Protein AF-A0A6A7BIG3-F1 (afdb_monomer_lite)

Radius of gyration: 26.12 Å; chains: 1; bounding box: 56×79×68 Å

Foldseek 3Di:
DVVLLVVLLVVLVVVVVVCVVVVDDDDDDWDWAWDDADDPDPDDPDPDPPDDDDDDDDDDDDDDDDDDDDDDDDDDDDDDDPDDDDPAGPPPPPCPDPSNVVQLLQLQNPAPPDGNRSGIGTPSPDSNSVSDQWDKDKDKDFDFDPDDQADQDPNDGDGPPPDRHRPDMKMAIWTSDHPVDDTAPD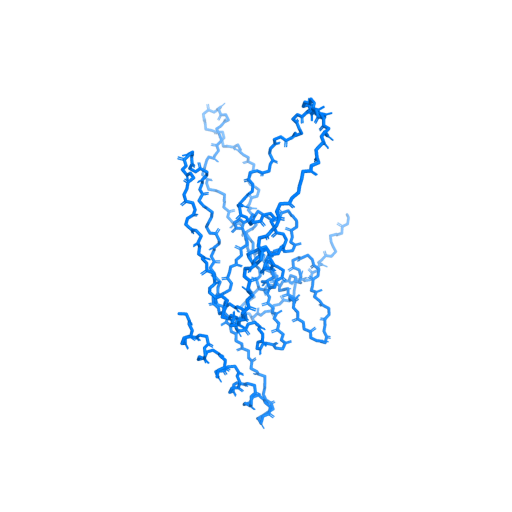RHFTWDQDPVGIDGDDPDPPDD

InterPro domains:
  IPR020588 DNA recombination and repair protein RecA-like, ATP-binding domain [PS50162] (1-32)
  IPR027417 P-loop containing nucleoside triphosphate hydrolase [G3DSA:3.40.50.300] (1-202)

Secondary structure (DSSP, 8-state):
-HHHHHHHHHHHHHHHHHHHHHT--------EEE-PPPP--SS-------------------------------------------------S-TTSHHHHHHHHHSSS--TTS-GGG-EEETTHHHHHTT-S-EEEEEEEEEE----SEEEETTEEEE--S---EEEEEEEEEEEEBTTBPPPSTT-EEEEEETTEEEE--------

Sequence (208 aa):
MAKRGTQLVQLGALLRELARTEGIAVVVANQVADRFSKPPSALSSNAASRTTSTNSQGNVRTHSSNSQGTAHEHTPQPSNPASQFDEGIILSPDPLALDHQQRWFTGWGDLQHEPANAQKTPSLGLVWTNQLACRIALLKLPVFANRPLIHNVNGEDQWNEEETHISRWRRWFKVVFAPWAPPSEGRGTEFEIKKSGLSHVSKEQTKP

Organism: NCBI:txid1408161

pLDDT: mean 70.95, std 23.05, range [31.92, 98.5]

Structure (mmCIF, N/CA/C/O backbone):
data_AF-A0A6A7BIG3-F1
#
_entry.id   AF-A0A6A7BIG3-F1
#
loop_
_atom_site.group_PDB
_atom_site.id
_atom_site.type_symbol
_atom_site.label_atom_id
_atom_site.label_alt_id
_atom_site.label_comp_id
_atom_site.label_asym_id
_atom_site.label_entity_id
_atom_site.label_seq_id
_atom_site.pdbx_PDB_ins_code
_atom_site.Cartn_x
_atom_site.Cartn_y
_atom_site.Cartn_z
_atom_site.occupancy
_atom_site.B_iso_or_equiv
_atom_site.auth_seq_id
_atom_site.auth_comp_id
_atom_site.auth_asym_id
_atom_site.auth_atom_id
_atom_site.pdbx_PDB_model_num
ATOM 1 N N . MET A 1 1 ? -20.799 9.760 -3.035 1.00 59.28 1 MET A N 1
ATOM 2 C CA . MET A 1 1 ? -19.477 9.721 -2.363 1.00 59.28 1 MET A CA 1
ATOM 3 C C . MET A 1 1 ? -19.599 9.822 -0.838 1.00 59.28 1 MET A C 1
ATOM 5 O O . MET A 1 1 ? -19.091 8.931 -0.170 1.00 59.28 1 MET A O 1
ATOM 9 N N . ALA A 1 2 ? -20.317 10.814 -0.283 1.00 71.38 2 ALA A N 1
ATOM 10 C CA . ALA A 1 2 ? -20.411 11.048 1.170 1.00 71.38 2 ALA A CA 1
ATOM 11 C C . ALA A 1 2 ? -20.845 9.822 2.008 1.00 71.38 2 ALA A C 1
ATOM 13 O O . ALA A 1 2 ? -20.138 9.457 2.938 1.00 71.38 2 ALA A O 1
ATOM 14 N N . LYS A 1 3 ? -21.922 9.113 1.624 1.00 87.25 3 LYS A N 1
ATOM 15 C CA . LYS A 1 3 ? -22.419 7.926 2.359 1.00 87.25 3 LYS A CA 1
ATOM 16 C C . LYS A 1 3 ? -21.366 6.818 2.515 1.00 87.25 3 LYS A C 1
ATOM 18 O O . LYS A 1 3 ? -21.174 6.304 3.611 1.00 87.25 3 LYS A O 1
ATOM 23 N N . ARG A 1 4 ? -20.649 6.490 1.432 1.00 88.75 4 ARG A N 1
ATOM 24 C CA . ARG A 1 4 ? -19.562 5.495 1.454 1.00 88.75 4 ARG A CA 1
ATOM 25 C C . ARG A 1 4 ? -18.400 5.959 2.333 1.00 88.75 4 ARG A C 1
ATOM 27 O O . ARG A 1 4 ? -17.831 5.150 3.052 1.00 88.75 4 ARG A O 1
ATOM 34 N N . GLY A 1 5 ? -18.070 7.251 2.292 1.00 90.56 5 GLY A N 1
ATOM 35 C CA . GLY A 1 5 ? -17.064 7.843 3.174 1.00 90.56 5 GLY A CA 1
ATOM 36 C C . GLY A 1 5 ? -17.425 7.662 4.648 1.00 90.56 5 GLY A C 1
ATOM 37 O O . GLY A 1 5 ? -16.628 7.119 5.402 1.00 90.56 5 GLY A O 1
ATOM 38 N N . THR A 1 6 ? -18.651 8.014 5.040 1.00 93.50 6 THR A N 1
ATOM 39 C CA . THR A 1 6 ? -19.136 7.838 6.419 1.00 93.50 6 THR A CA 1
ATOM 40 C C . THR A 1 6 ? -19.088 6.377 6.867 1.00 93.50 6 THR A C 1
ATOM 42 O O . THR A 1 6 ? -18.620 6.094 7.965 1.00 93.50 6 THR A O 1
ATOM 45 N N . GLN A 1 7 ? -19.498 5.440 6.008 1.00 95.50 7 GLN A N 1
ATOM 46 C CA . GLN A 1 7 ? -19.421 4.007 6.312 1.00 95.50 7 GLN A CA 1
ATOM 47 C C . GLN A 1 7 ? -17.977 3.530 6.508 1.00 95.50 7 GLN A C 1
ATOM 49 O O . GLN A 1 7 ? -17.713 2.750 7.416 1.00 95.50 7 GLN A O 1
ATOM 54 N N . LEU A 1 8 ? -17.028 4.018 5.700 1.00 95.38 8 LEU A N 1
ATOM 55 C CA . LEU A 1 8 ? -15.610 3.699 5.880 1.00 95.38 8 LEU A CA 1
ATOM 56 C C . LEU A 1 8 ? -15.046 4.274 7.180 1.00 95.38 8 LEU A C 1
ATOM 58 O O . LEU A 1 8 ? -14.189 3.633 7.778 1.00 95.38 8 LEU A O 1
ATOM 62 N N . VAL A 1 9 ? -15.506 5.452 7.616 1.00 95.94 9 VAL A N 1
ATOM 63 C CA . VAL A 1 9 ? -15.137 6.033 8.921 1.00 95.94 9 VAL A CA 1
ATOM 64 C C . VAL A 1 9 ? -15.656 5.174 10.070 1.00 95.94 9 VAL A C 1
ATOM 66 O O . VAL A 1 9 ? -14.911 4.846 10.989 1.00 95.94 9 VAL A O 1
ATOM 69 N N . GLN A 1 10 ? -16.922 4.766 10.006 1.00 97.06 10 GLN A N 1
ATOM 70 C CA . GLN A 1 10 ? -17.517 3.895 11.020 1.00 97.06 10 GLN A CA 1
ATOM 71 C C . GLN A 1 10 ? -16.813 2.535 11.074 1.00 97.06 10 GLN A C 1
ATOM 73 O O . GLN A 1 10 ? -16.494 2.051 12.157 1.00 97.06 10 GLN A O 1
ATOM 78 N N . LEU A 1 11 ? -16.516 1.946 9.912 1.00 97.19 11 LEU A N 1
ATOM 79 C CA . LEU A 1 11 ? -15.820 0.667 9.824 1.00 97.19 11 LEU A CA 1
ATOM 80 C C . LEU A 1 11 ? -14.406 0.737 10.410 1.00 97.19 11 LEU A C 1
ATOM 82 O O . LEU A 1 11 ? -14.028 -0.143 11.176 1.00 97.19 11 LEU A O 1
ATOM 86 N N . GLY A 1 12 ? -13.613 1.759 10.077 1.00 96.69 12 GLY A N 1
ATOM 87 C CA . GLY A 1 12 ? -12.260 1.859 10.627 1.00 96.69 12 GLY A CA 1
ATOM 88 C C . GLY A 1 12 ? -12.258 2.175 12.124 1.00 96.69 12 GLY A C 1
ATOM 89 O O . GLY A 1 12 ? -11.421 1.631 12.841 1.00 96.69 12 GLY A O 1
ATOM 90 N N . ALA A 1 13 ? -13.221 2.958 12.626 1.00 97.25 13 ALA A N 1
ATOM 91 C CA . ALA A 1 13 ? -13.409 3.154 14.065 1.00 97.25 13 ALA A CA 1
ATOM 92 C C . ALA A 1 13 ? -13.727 1.832 14.786 1.00 97.25 13 ALA A C 1
ATOM 94 O O . ALA A 1 13 ? -13.072 1.504 15.772 1.00 97.25 13 ALA A O 1
ATOM 95 N N . LEU A 1 14 ? -14.664 1.043 14.248 1.00 98.19 14 LEU A N 1
ATOM 96 C CA . LEU A 1 14 ? -15.026 -0.270 14.786 1.00 98.19 14 LEU A CA 1
ATOM 97 C C . LEU A 1 14 ? -13.829 -1.230 14.813 1.00 98.19 14 LEU A C 1
ATOM 99 O O . LEU A 1 14 ? -13.571 -1.864 15.830 1.00 98.19 14 LEU A O 1
ATOM 103 N N . LEU A 1 15 ? -13.083 -1.332 13.710 1.00 97.94 15 LEU A N 1
ATOM 104 C CA . LEU A 1 15 ? -11.941 -2.246 13.610 1.00 97.94 15 LEU A CA 1
ATOM 105 C C . LEU A 1 15 ? -10.798 -1.865 14.557 1.00 97.94 15 LEU A C 1
ATOM 107 O O . LEU A 1 15 ? -10.139 -2.747 15.102 1.00 97.94 15 LEU A O 1
ATOM 111 N N . ARG A 1 16 ? -10.562 -0.566 14.768 1.00 97.00 16 ARG A N 1
ATOM 112 C CA . ARG A 1 16 ? -9.586 -0.084 15.757 1.00 97.00 16 ARG A CA 1
ATOM 113 C C . ARG A 1 16 ? -10.012 -0.417 17.177 1.00 97.00 16 ARG A C 1
ATOM 115 O O . ARG A 1 16 ? -9.170 -0.822 17.970 1.00 97.00 16 ARG A O 1
ATOM 122 N N . GLU A 1 17 ? -11.294 -0.237 17.480 1.00 97.94 17 GLU A N 1
ATOM 123 C CA . GLU A 1 17 ? -11.823 -0.582 18.792 1.00 97.94 17 GLU A CA 1
ATOM 124 C C . GLU A 1 17 ? -11.674 -2.082 19.046 1.00 97.94 17 GLU A C 1
ATOM 126 O O . GLU A 1 17 ? -11.082 -2.452 20.049 1.00 97.94 17 GLU A O 1
ATOM 131 N N . LEU A 1 18 ? -12.053 -2.927 18.083 1.00 98.06 18 LEU A N 1
ATOM 132 C CA . LEU A 1 18 ? -11.872 -4.379 18.166 1.00 98.06 18 LEU A CA 1
ATOM 133 C C . LEU A 1 18 ? -10.400 -4.781 18.369 1.00 98.06 18 LEU A C 1
ATOM 135 O O . LEU A 1 18 ? -10.089 -5.610 19.219 1.00 98.06 18 LEU A O 1
ATOM 139 N N . ALA A 1 19 ? -9.475 -4.184 17.608 1.00 97.94 19 ALA A N 1
ATOM 140 C CA . ALA A 1 19 ? -8.043 -4.446 17.758 1.00 97.94 19 ALA A CA 1
ATOM 141 C C . ALA A 1 19 ? -7.543 -4.112 19.173 1.00 97.94 19 ALA A C 1
ATOM 143 O O . ALA A 1 19 ? -6.730 -4.841 19.739 1.00 97.94 19 ALA A O 1
ATOM 144 N N . ARG A 1 20 ? -8.044 -3.012 19.747 1.00 97.38 20 ARG A N 1
ATOM 145 C CA . ARG A 1 20 ? -7.670 -2.529 21.077 1.00 97.38 20 ARG A CA 1
ATOM 146 C C . ARG A 1 20 ? -8.307 -3.352 22.196 1.00 97.38 20 ARG A C 1
ATOM 148 O O . ARG A 1 20 ? -7.629 -3.603 23.186 1.00 97.38 20 ARG A O 1
ATOM 155 N N . THR A 1 21 ? -9.578 -3.734 22.068 1.00 98.50 21 THR A N 1
ATOM 156 C CA . THR A 1 21 ? -10.297 -4.495 23.102 1.00 98.50 21 THR A CA 1
ATOM 157 C C . THR A 1 21 ? -9.809 -5.933 23.175 1.00 98.50 21 THR A C 1
ATOM 159 O O . THR A 1 21 ? -9.561 -6.426 24.269 1.00 98.50 21 THR A O 1
ATOM 162 N N . GLU A 1 22 ? -9.602 -6.573 22.022 1.00 98.25 22 GLU A N 1
ATOM 163 C CA . GLU A 1 22 ? -9.210 -7.986 21.952 1.00 98.25 22 GLU A CA 1
ATOM 164 C C . GLU A 1 22 ? -7.688 -8.192 21.897 1.00 98.25 22 GLU A C 1
ATOM 166 O O . GLU A 1 22 ? -7.211 -9.323 21.931 1.00 98.25 22 GLU A O 1
ATOM 171 N N . GLY A 1 23 ? -6.901 -7.118 21.770 1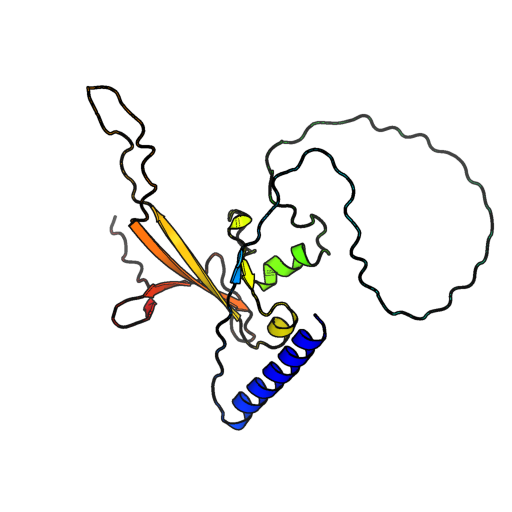.00 97.81 23 GLY A N 1
ATOM 172 C CA . GLY A 1 23 ? -5.442 -7.206 21.656 1.00 97.81 23 GLY A CA 1
ATOM 173 C C . GLY A 1 23 ? -4.963 -7.903 20.376 1.00 97.81 23 GLY A C 1
ATOM 174 O O . GLY A 1 23 ? -3.916 -8.551 20.379 1.00 97.81 23 GLY A O 1
ATOM 175 N N . ILE A 1 24 ? -5.721 -7.790 19.280 1.00 97.94 24 ILE A N 1
ATOM 176 C CA . ILE A 1 24 ? -5.429 -8.454 18.001 1.00 97.94 24 ILE A CA 1
ATOM 177 C C . ILE A 1 24 ? -4.870 -7.489 16.953 1.00 97.94 24 ILE A C 1
ATOM 179 O O . ILE A 1 24 ? -5.173 -6.296 16.933 1.00 97.94 24 ILE A O 1
ATOM 183 N N . ALA A 1 25 ? -4.103 -8.029 16.005 1.00 97.19 25 ALA A N 1
ATOM 184 C CA . ALA A 1 25 ? -3.701 -7.296 14.812 1.00 97.19 25 ALA A CA 1
ATOM 185 C C . ALA A 1 25 ? -4.787 -7.388 13.730 1.00 97.19 25 ALA A C 1
ATOM 187 O O . ALA A 1 25 ? -5.174 -8.479 13.313 1.00 97.19 25 ALA A O 1
ATOM 188 N N . VAL A 1 26 ? -5.236 -6.237 13.224 1.00 97.50 26 VAL A N 1
ATOM 189 C CA . VAL A 1 26 ? -6.164 -6.162 12.088 1.00 97.50 26 VAL A CA 1
ATOM 190 C C . VAL A 1 26 ? -5.394 -5.756 10.837 1.00 97.50 26 VAL A C 1
ATOM 192 O O . VAL A 1 26 ? -4.847 -4.657 10.757 1.00 97.50 26 VAL A O 1
ATOM 195 N N . VAL A 1 27 ? -5.376 -6.640 9.840 1.00 96.88 27 VAL A N 1
ATOM 196 C CA . VAL A 1 27 ? -4.740 -6.396 8.540 1.00 96.88 27 VAL A CA 1
ATOM 197 C C . VAL A 1 27 ? -5.819 -6.328 7.466 1.00 96.88 27 VAL A C 1
ATOM 199 O O . VAL A 1 27 ? -6.618 -7.249 7.320 1.00 96.88 27 VAL A O 1
ATOM 202 N N . VAL A 1 28 ? -5.834 -5.239 6.696 1.00 96.06 28 VAL A N 1
ATOM 203 C CA . VAL A 1 28 ? -6.806 -5.029 5.615 1.00 96.06 28 VAL A CA 1
ATOM 204 C C . VAL A 1 28 ? -6.086 -4.998 4.275 1.00 96.06 28 VAL A C 1
ATOM 206 O O . VAL A 1 28 ? -5.260 -4.121 4.022 1.00 96.06 28 VAL A O 1
ATOM 209 N N . ALA A 1 29 ? -6.432 -5.939 3.398 1.00 95.62 29 ALA A N 1
ATOM 210 C CA . ALA A 1 29 ? -6.004 -5.916 2.007 1.00 95.62 29 ALA A CA 1
ATOM 211 C C . ALA A 1 29 ? -6.894 -4.959 1.205 1.00 95.62 29 ALA A C 1
ATOM 213 O O . ALA A 1 29 ? -8.121 -5.017 1.283 1.00 95.62 29 ALA A O 1
ATOM 214 N N . ASN A 1 30 ? -6.276 -4.083 0.418 1.00 94.44 30 ASN A N 1
ATOM 215 C CA . ASN A 1 30 ? -6.983 -3.129 -0.423 1.00 94.44 30 ASN A CA 1
ATOM 216 C C . ASN A 1 30 ? -6.557 -3.299 -1.879 1.00 94.44 30 ASN A C 1
ATOM 218 O O . ASN A 1 30 ? -5.366 -3.374 -2.178 1.00 94.44 30 ASN A O 1
ATOM 222 N N . GLN A 1 31 ? -7.541 -3.312 -2.771 1.00 92.88 31 GLN A N 1
ATOM 223 C CA . GLN A 1 31 ? -7.295 -3.322 -4.202 1.00 92.88 31 GLN A CA 1
ATOM 224 C C . GLN A 1 31 ? -6.824 -1.949 -4.688 1.00 92.88 31 GLN A C 1
ATOM 226 O O . GLN A 1 31 ? -7.021 -0.909 -4.043 1.00 92.88 31 GLN A O 1
ATOM 231 N N . VAL A 1 32 ? -6.172 -1.961 -5.843 1.00 90.75 32 VAL A N 1
ATOM 232 C CA . VAL A 1 32 ? -5.695 -0.758 -6.516 1.00 90.75 32 VAL A CA 1
ATOM 233 C C . VAL A 1 32 ? -6.184 -0.750 -7.958 1.00 90.75 32 VAL A C 1
ATOM 235 O O . VAL A 1 32 ? -6.325 -1.802 -8.575 1.00 90.75 32 VAL A O 1
ATOM 238 N N . ALA A 1 33 ? -6.458 0.441 -8.476 1.00 86.56 33 ALA A N 1
ATOM 239 C CA . ALA A 1 33 ? -6.827 0.668 -9.864 1.00 86.56 33 ALA A CA 1
ATOM 240 C C . ALA A 1 33 ? -5.705 1.397 -10.605 1.00 86.56 33 ALA A C 1
ATOM 242 O O . ALA A 1 33 ? -4.917 2.131 -10.002 1.00 86.56 33 ALA A O 1
ATOM 243 N N . ASP A 1 34 ? -5.669 1.220 -11.915 1.00 83.38 34 ASP A N 1
ATOM 244 C CA . ASP A 1 34 ? -4.701 1.875 -12.785 1.00 83.38 34 ASP A CA 1
ATOM 245 C C . ASP A 1 34 ? -5.094 3.335 -13.022 1.00 83.38 34 ASP A C 1
ATOM 247 O O . ASP A 1 34 ? -6.276 3.691 -13.021 1.00 83.38 34 ASP A O 1
ATOM 251 N N . ARG A 1 35 ? -4.092 4.197 -13.218 1.00 76.94 35 ARG A N 1
ATOM 252 C CA . ARG A 1 35 ? -4.312 5.578 -13.646 1.00 76.94 35 ARG A CA 1
ATOM 253 C C . ARG A 1 35 ? -4.294 5.620 -15.168 1.00 76.94 35 ARG A C 1
ATOM 255 O O . ARG A 1 35 ? -3.236 5.574 -15.785 1.00 76.94 35 ARG A O 1
ATOM 262 N N . PHE A 1 36 ? -5.474 5.691 -15.771 1.00 68.38 36 PHE A N 1
ATOM 263 C CA . PHE A 1 36 ? -5.601 5.884 -17.212 1.00 68.38 36 PHE A CA 1
ATOM 264 C C . PHE A 1 36 ? -5.440 7.370 -17.544 1.00 68.38 36 PHE A C 1
ATOM 266 O O . PHE A 1 36 ? -6.246 8.194 -17.112 1.00 68.38 36 PHE A O 1
ATOM 273 N N . SER A 1 37 ? -4.416 7.723 -18.317 1.00 58.53 37 SER A N 1
ATOM 274 C CA . SER A 1 37 ? -4.328 9.028 -18.974 1.00 58.53 37 SER A CA 1
ATOM 275 C C . SER A 1 37 ? -5.042 8.982 -20.316 1.00 58.53 37 SER A C 1
ATOM 277 O O . SER A 1 37 ? -4.871 8.037 -21.086 1.00 58.53 37 SER A O 1
ATOM 279 N N . LYS A 1 38 ? -5.812 10.024 -20.629 1.00 47.75 38 LYS A N 1
ATOM 280 C CA . LYS A 1 38 ? -6.290 10.237 -21.996 1.00 47.75 38 LYS A CA 1
ATOM 281 C C . LYS A 1 38 ? -5.072 10.582 -22.872 1.00 47.75 38 LYS A C 1
ATOM 283 O O . LYS A 1 38 ? -4.282 11.419 -22.431 1.00 47.75 38 LYS A O 1
ATOM 288 N N . PRO A 1 39 ? -4.899 9.987 -24.067 1.00 42.09 39 PRO A N 1
ATOM 289 C CA . PRO A 1 39 ? -3.941 10.520 -25.034 1.00 42.09 39 PRO A CA 1
ATOM 290 C C . PRO A 1 39 ? -4.305 11.985 -25.331 1.00 42.09 39 PRO A C 1
ATOM 292 O O . PRO A 1 39 ? -5.487 12.334 -25.201 1.00 42.09 39 PRO A O 1
ATOM 295 N N . PRO A 1 40 ? -3.339 12.849 -25.690 1.00 45.41 40 PRO A N 1
ATOM 296 C CA . PRO A 1 40 ? -3.618 14.247 -25.987 1.00 45.41 40 PRO A CA 1
ATOM 297 C C . PRO A 1 40 ? -4.600 14.324 -27.162 1.00 45.41 40 PRO A C 1
ATOM 299 O O . PRO A 1 40 ? -4.234 14.193 -28.326 1.00 45.41 40 PRO A O 1
ATOM 302 N N . SER A 1 41 ? -5.887 14.504 -26.863 1.00 42.72 41 SER A N 1
ATOM 303 C CA . SER A 1 41 ? -6.867 14.872 -27.873 1.00 42.72 41 SER A CA 1
ATOM 304 C C . SER A 1 41 ? -6.569 16.313 -28.250 1.00 42.72 41 SER A C 1
ATOM 306 O O . SER A 1 41 ? -6.749 17.211 -27.422 1.00 42.72 41 SER A O 1
ATOM 308 N N . ALA A 1 42 ? -6.090 16.511 -29.476 1.00 44.78 42 ALA A N 1
ATOM 309 C CA . ALA A 1 42 ? -5.981 17.818 -30.092 1.00 44.78 42 ALA A CA 1
ATOM 310 C C . ALA A 1 42 ? -7.268 18.620 -29.828 1.00 44.78 42 ALA A C 1
ATOM 312 O O . ALA A 1 42 ? -8.366 18.157 -30.123 1.00 44.78 42 ALA A O 1
ATOM 313 N N . LEU A 1 43 ? -7.098 19.805 -29.237 1.00 48.53 43 LEU A N 1
ATOM 314 C CA . LEU A 1 43 ? -8.060 20.907 -29.226 1.00 48.53 43 LEU A CA 1
ATOM 315 C C . LEU A 1 43 ? -9.490 20.550 -28.771 1.00 48.53 43 LEU A C 1
ATOM 317 O O . LEU A 1 43 ? -10.400 20.393 -29.577 1.00 48.53 43 LEU A O 1
ATOM 321 N N . SER A 1 44 ? -9.739 20.570 -27.461 1.00 39.03 44 SER A N 1
ATOM 322 C CA . SER A 1 44 ? -11.021 21.088 -26.964 1.00 39.03 44 SER A CA 1
ATOM 323 C C . SER A 1 44 ? -10.883 21.555 -25.518 1.00 39.03 44 SER A C 1
ATOM 325 O O . SER A 1 44 ? -10.983 20.790 -24.558 1.00 39.03 44 SER A O 1
ATOM 327 N N . SER A 1 45 ? -10.607 22.847 -25.371 1.00 46.78 45 SER A N 1
ATOM 328 C CA . SER A 1 45 ? -10.777 23.593 -24.133 1.00 46.78 45 SER A CA 1
ATOM 329 C C . SER A 1 45 ? -12.258 23.594 -23.758 1.00 46.78 45 SER A C 1
ATOM 331 O O . SER A 1 45 ? -13.022 24.388 -24.290 1.00 46.78 45 SER A O 1
ATOM 333 N N . ASN A 1 46 ? -12.659 22.678 -22.880 1.00 42.44 46 ASN A N 1
ATOM 334 C CA . ASN A 1 46 ? -13.830 22.809 -22.013 1.00 42.44 46 ASN A CA 1
ATOM 335 C C . ASN A 1 46 ? -13.686 21.814 -20.853 1.00 42.44 46 ASN A C 1
ATOM 337 O O . ASN A 1 46 ? -14.434 20.847 -20.708 1.00 42.44 46 ASN A O 1
ATOM 341 N N . ALA A 1 47 ? -12.670 22.042 -20.016 1.00 41.94 47 ALA A N 1
ATOM 342 C CA . ALA A 1 47 ? -12.609 21.419 -18.705 1.00 41.94 47 ALA A CA 1
ATOM 343 C C . ALA A 1 47 ? -13.690 22.071 -17.835 1.00 41.94 47 ALA A C 1
ATOM 345 O O . ALA A 1 47 ? -13.507 23.158 -17.292 1.00 41.94 47 ALA A O 1
ATOM 346 N N . ALA A 1 48 ? -14.844 21.413 -17.744 1.00 37.56 48 ALA A N 1
ATOM 347 C CA . ALA A 1 48 ? -15.855 21.724 -16.750 1.00 37.56 48 ALA A CA 1
ATOM 348 C C . ALA A 1 48 ? -15.212 21.646 -15.356 1.00 37.56 48 ALA A C 1
ATOM 350 O O . ALA A 1 48 ? -14.909 20.557 -14.858 1.00 37.56 48 ALA A O 1
ATOM 351 N N . SER A 1 49 ? -14.993 22.811 -14.744 1.00 36.62 49 SER A N 1
ATOM 352 C CA . SER A 1 49 ? -14.602 22.956 -13.347 1.00 36.62 49 SER A CA 1
ATOM 353 C C . SER A 1 49 ? -15.560 22.161 -12.470 1.00 36.62 49 SER A C 1
ATOM 355 O O . SER A 1 49 ? -16.716 22.537 -12.279 1.00 36.62 49 SER A O 1
ATOM 357 N N . ARG A 1 50 ? -15.077 21.054 -11.904 1.00 39.28 50 ARG A N 1
ATOM 358 C CA . ARG A 1 50 ? -15.724 20.420 -10.757 1.00 39.28 50 ARG A CA 1
ATOM 359 C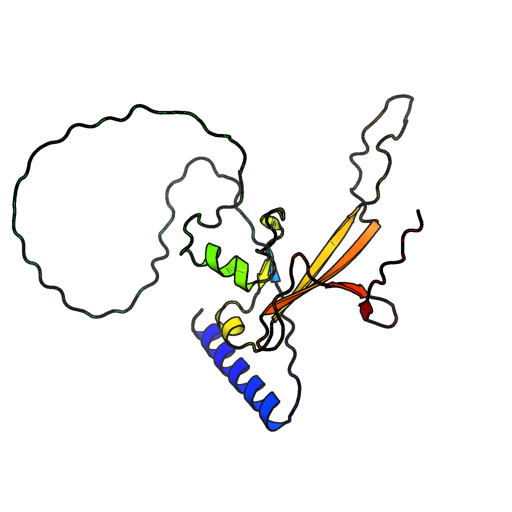 C . ARG A 1 50 ? -15.429 21.293 -9.546 1.00 39.28 50 ARG A C 1
ATOM 361 O O . ARG A 1 50 ? -14.453 21.078 -8.838 1.00 39.28 50 ARG A O 1
ATOM 368 N N . THR A 1 51 ? -16.250 22.320 -9.364 1.00 34.44 51 THR A N 1
ATOM 369 C CA . THR A 1 51 ? -16.221 23.177 -8.185 1.00 34.44 51 THR A CA 1
ATOM 370 C C . THR A 1 51 ? -16.531 22.330 -6.953 1.00 34.44 51 THR A C 1
ATOM 372 O O . THR A 1 51 ? -17.591 21.720 -6.819 1.00 34.44 51 THR A O 1
ATOM 375 N N . THR A 1 52 ? -15.574 22.254 -6.036 1.00 36.31 52 THR A N 1
ATOM 376 C CA . THR A 1 52 ? -15.826 21.827 -4.664 1.00 36.31 52 THR A CA 1
ATOM 377 C C . THR A 1 52 ? -16.569 22.958 -3.966 1.00 36.31 52 THR A C 1
ATOM 379 O O . THR A 1 52 ? -16.016 24.038 -3.777 1.00 36.31 52 THR A O 1
ATOM 382 N N . SER A 1 53 ? -17.828 22.733 -3.600 1.00 34.44 53 SER A N 1
ATOM 383 C CA . SER A 1 53 ? -18.607 23.656 -2.776 1.00 34.44 53 SER A CA 1
ATOM 384 C C . SER A 1 53 ? -17.996 23.743 -1.374 1.00 34.44 53 SER A C 1
ATOM 386 O O . SER A 1 53 ? -18.251 22.891 -0.520 1.00 34.44 53 SER A O 1
ATOM 388 N N . THR A 1 54 ? -17.177 24.766 -1.143 1.00 38.31 54 THR A N 1
ATOM 389 C CA . THR A 1 54 ? -16.780 25.221 0.188 1.00 38.31 54 THR A CA 1
ATOM 390 C C . THR A 1 54 ? -17.941 26.006 0.786 1.00 38.31 54 THR A C 1
ATOM 392 O O . THR A 1 54 ? -18.263 27.109 0.349 1.00 38.31 54 THR A O 1
ATOM 395 N N . ASN A 1 55 ? -18.601 25.408 1.772 1.00 37.88 55 ASN A N 1
ATOM 396 C CA . ASN A 1 55 ? -19.553 26.093 2.628 1.00 37.88 55 ASN A CA 1
ATOM 397 C C . ASN A 1 55 ? -18.776 27.023 3.574 1.00 37.88 55 ASN A C 1
ATOM 399 O O . ASN A 1 55 ? -18.216 26.563 4.566 1.00 37.88 55 ASN A O 1
ATOM 403 N N . SER A 1 56 ? -18.728 28.315 3.261 1.00 40.28 56 SER A N 1
ATOM 404 C CA . SER A 1 56 ? -18.347 29.362 4.210 1.00 40.28 56 SER A CA 1
ATOM 405 C C . SER A 1 56 ? -19.303 30.539 4.046 1.00 40.28 56 SER A C 1
ATOM 407 O O . SER A 1 56 ? -19.167 31.357 3.138 1.00 40.28 56 SER A O 1
ATOM 409 N N . GLN A 1 57 ? -20.301 30.588 4.928 1.00 40.03 57 GLN A N 1
ATOM 410 C CA . GLN A 1 57 ? -21.046 31.803 5.231 1.00 40.03 57 GLN A CA 1
ATOM 411 C C . GLN A 1 57 ? -20.063 32.859 5.752 1.00 40.03 57 GLN A C 1
ATOM 413 O O . GLN A 1 57 ? -19.305 32.593 6.682 1.00 40.03 57 GLN A O 1
ATOM 418 N N . GLY A 1 58 ? -20.083 34.051 5.161 1.00 32.56 58 GLY A N 1
ATOM 419 C CA . GLY A 1 58 ? -19.256 35.171 5.597 1.00 32.56 58 GLY A CA 1
ATOM 420 C C . GLY A 1 58 ? -19.487 36.402 4.732 1.00 32.56 58 GLY A C 1
ATOM 421 O O . GLY A 1 58 ? -18.850 36.565 3.700 1.00 32.56 58 GLY A O 1
ATOM 422 N N . ASN A 1 59 ? -20.437 37.237 5.153 1.00 39.69 59 ASN A N 1
ATOM 423 C CA . ASN A 1 59 ? -20.753 38.561 4.613 1.00 39.69 59 ASN A CA 1
ATOM 424 C C . ASN A 1 59 ? -19.499 39.381 4.262 1.00 39.69 59 ASN A C 1
ATOM 426 O O . ASN A 1 59 ? -18.722 39.692 5.163 1.00 39.69 59 ASN A O 1
ATOM 430 N N . VAL A 1 60 ? -19.389 39.877 3.024 1.00 31.92 60 VAL A N 1
ATOM 431 C CA . VAL A 1 60 ? -18.568 41.063 2.736 1.00 31.92 60 VAL A CA 1
ATOM 432 C C . VAL A 1 60 ? -19.338 42.012 1.826 1.00 31.92 60 VAL A C 1
ATOM 434 O O . VAL A 1 60 ? -19.776 41.668 0.732 1.00 31.92 60 VAL A O 1
ATOM 437 N N . ARG A 1 61 ? -19.539 43.213 2.365 1.00 33.69 61 ARG A N 1
ATOM 438 C CA . ARG A 1 61 ? -20.243 44.345 1.778 1.00 33.69 61 ARG A CA 1
ATOM 439 C C . ARG A 1 61 ? -19.409 44.959 0.654 1.00 33.69 61 ARG A C 1
ATOM 441 O O . ARG A 1 61 ? -18.213 45.183 0.802 1.00 33.69 61 ARG A O 1
ATOM 448 N N . THR A 1 62 ? -20.091 45.278 -0.435 1.00 33.81 62 THR A N 1
ATOM 449 C CA . THR A 1 62 ? -19.670 46.165 -1.521 1.00 33.81 62 THR A CA 1
ATOM 450 C C . THR A 1 62 ? -19.291 47.552 -1.006 1.00 33.81 62 THR A C 1
ATOM 452 O O . THR A 1 62 ? -20.147 48.246 -0.463 1.00 33.81 62 THR A O 1
ATOM 455 N N . HIS A 1 63 ? -18.060 47.989 -1.272 1.00 35.75 63 HIS A N 1
ATOM 456 C CA . HIS A 1 63 ? -17.732 49.405 -1.415 1.00 35.75 63 HIS A CA 1
ATOM 457 C C . HIS A 1 63 ? -16.818 49.602 -2.626 1.00 35.75 63 HIS A C 1
ATOM 459 O O . HIS A 1 63 ? -15.702 49.099 -2.698 1.00 35.75 63 HIS A O 1
ATOM 465 N N . SER A 1 64 ? -17.368 50.323 -3.592 1.00 38.88 64 SER A N 1
ATOM 466 C CA . SER A 1 64 ? -16.730 50.906 -4.761 1.00 38.88 64 SER A CA 1
ATOM 467 C C . SER A 1 64 ? -15.903 52.134 -4.379 1.00 38.88 64 SER A C 1
ATOM 469 O O . SER A 1 64 ? -16.444 53.038 -3.743 1.00 38.88 64 SER A O 1
ATOM 471 N N . SER A 1 65 ? -14.668 52.234 -4.871 1.00 35.94 65 SER A N 1
ATOM 472 C CA . SER A 1 65 ? -14.037 53.527 -5.162 1.00 35.94 65 SER A CA 1
ATOM 473 C C . SER A 1 65 ? -12.833 53.377 -6.096 1.00 35.94 65 SER A C 1
ATOM 475 O O . SER A 1 65 ? -11.830 52.760 -5.753 1.00 35.94 65 SER A O 1
ATOM 477 N N . ASN A 1 66 ? -12.998 53.978 -7.272 1.00 35.69 66 ASN A N 1
ATOM 478 C CA . ASN A 1 66 ? -12.013 54.598 -8.159 1.00 35.69 66 ASN A CA 1
ATOM 479 C C . ASN A 1 66 ? -10.654 54.974 -7.536 1.00 35.69 66 ASN A C 1
ATOM 481 O O . ASN A 1 66 ? -10.637 55.694 -6.538 1.00 35.69 66 ASN A O 1
ATOM 485 N N . SER A 1 67 ? -9.561 54.701 -8.259 1.00 36.09 67 SER A N 1
ATOM 486 C CA . SER A 1 67 ? -8.487 55.684 -8.505 1.00 36.09 67 SER A CA 1
ATOM 487 C C . SER A 1 67 ? -7.475 55.219 -9.567 1.00 36.09 67 SER A C 1
ATOM 489 O O . SER A 1 67 ? -7.167 54.040 -9.712 1.00 36.09 67 SER A O 1
ATOM 491 N N . GLN A 1 68 ? -7.023 56.200 -10.351 1.00 36.41 68 GLN A N 1
ATOM 492 C CA . GLN A 1 68 ? -6.085 56.146 -11.476 1.00 36.41 68 GLN A CA 1
ATOM 493 C C . GLN A 1 68 ? -4.617 55.986 -11.034 1.00 36.41 68 GLN A C 1
ATOM 495 O O . GLN A 1 68 ? -4.246 56.446 -9.958 1.00 36.41 68 GLN A O 1
ATOM 500 N N . GLY A 1 69 ? -3.773 55.462 -11.932 1.00 32.06 69 GLY A N 1
ATOM 501 C CA . GLY A 1 69 ? -2.301 55.563 -11.893 1.00 32.06 69 GLY A CA 1
ATOM 502 C C . GLY A 1 69 ? -1.661 54.682 -12.979 1.00 32.06 69 GLY A C 1
ATOM 503 O O . GLY A 1 69 ? -1.689 53.466 -12.867 1.00 32.06 69 GLY A O 1
ATOM 504 N N . THR A 1 70 ? -1.403 55.215 -14.179 1.00 32.78 70 THR A N 1
ATOM 505 C CA . THR A 1 70 ? -0.082 55.634 -14.713 1.00 32.78 70 THR A CA 1
ATOM 506 C C . THR A 1 70 ? 0.974 54.530 -14.882 1.00 32.78 70 THR A C 1
ATOM 508 O O . THR A 1 70 ? 1.523 54.052 -13.899 1.00 32.78 70 THR A O 1
ATOM 511 N N . ALA A 1 71 ? 1.285 54.266 -16.162 1.00 34.34 71 ALA A N 1
ATOM 512 C CA . ALA A 1 71 ? 2.554 53.839 -16.774 1.00 34.34 71 ALA A CA 1
ATOM 513 C C . ALA A 1 71 ? 3.323 52.640 -16.180 1.00 34.34 71 ALA A C 1
ATOM 515 O O . ALA A 1 71 ? 3.820 52.701 -15.067 1.00 34.34 71 ALA A O 1
ATOM 516 N N . HIS A 1 72 ? 3.565 51.609 -16.997 1.00 35.88 72 HIS A N 1
ATOM 517 C CA . HIS A 1 72 ? 4.912 51.350 -17.522 1.00 35.88 72 HIS A CA 1
ATOM 518 C C . HIS A 1 72 ? 4.897 50.221 -18.560 1.00 35.88 72 HIS A C 1
ATOM 520 O O . HIS A 1 72 ? 4.427 49.109 -18.337 1.00 35.88 72 HIS A O 1
ATOM 526 N N . GLU A 1 73 ? 5.419 50.582 -19.721 1.00 38.19 73 GLU A N 1
ATOM 527 C CA . GLU A 1 73 ? 5.724 49.769 -20.884 1.00 38.19 73 GLU A CA 1
ATOM 528 C C . GLU A 1 73 ? 6.942 48.891 -20.563 1.00 38.19 73 GLU A C 1
ATOM 530 O O . GLU A 1 73 ? 8.018 49.409 -20.280 1.00 38.19 73 GLU A O 1
ATOM 535 N N . HIS A 1 74 ? 6.777 47.568 -20.575 1.00 36.09 74 HIS A N 1
ATOM 536 C CA . HIS A 1 74 ? 7.888 46.620 -20.643 1.00 36.09 74 HIS A CA 1
ATOM 537 C C . HIS A 1 74 ? 7.431 45.361 -21.377 1.00 36.09 74 HIS A C 1
ATOM 539 O O . HIS A 1 74 ? 6.839 44.447 -20.809 1.00 36.09 74 HIS A O 1
ATOM 545 N N . THR A 1 75 ? 7.729 45.322 -22.669 1.00 46.25 75 THR A N 1
ATOM 546 C CA . THR A 1 75 ? 7.895 44.099 -23.452 1.00 46.25 75 THR A CA 1
ATOM 547 C C . THR A 1 75 ? 9.172 43.383 -23.004 1.00 46.25 75 THR A C 1
ATOM 549 O O . THR A 1 75 ? 10.236 44.006 -22.998 1.00 46.25 75 THR A O 1
ATOM 552 N N . PRO A 1 76 ? 9.120 42.066 -22.743 1.00 37.00 76 PRO A N 1
ATOM 553 C CA . PRO A 1 76 ? 10.266 41.207 -22.991 1.00 37.00 76 PRO A CA 1
ATOM 554 C C . PRO A 1 76 ? 9.960 40.220 -24.122 1.00 37.00 76 PRO A C 1
ATOM 556 O O . PRO A 1 76 ? 9.020 39.430 -24.089 1.00 37.00 76 PRO A O 1
ATOM 559 N N . GLN A 1 77 ? 10.818 40.331 -25.126 1.00 34.91 77 GLN A N 1
ATOM 560 C CA . GLN A 1 77 ? 11.081 39.451 -26.256 1.00 34.91 77 GLN A CA 1
ATOM 561 C C . GLN A 1 77 ? 11.302 37.975 -25.831 1.00 34.91 77 GLN A C 1
ATOM 563 O O . GLN A 1 77 ? 11.772 37.729 -24.718 1.00 34.91 77 GLN A O 1
ATOM 568 N N . PRO A 1 78 ? 10.997 36.984 -26.698 1.00 42.28 78 PRO A N 1
ATOM 569 C CA . PRO A 1 78 ? 11.020 35.568 -26.341 1.00 42.28 78 PRO A CA 1
ATOM 570 C C . PRO A 1 78 ? 12.446 35.004 -26.359 1.00 42.28 78 PRO A C 1
ATOM 572 O O . PRO A 1 78 ? 13.171 35.165 -27.341 1.00 42.28 78 PRO A O 1
ATOM 575 N N . SER A 1 79 ? 12.836 34.291 -25.302 1.00 35.00 79 SER A N 1
ATOM 576 C CA . SER A 1 79 ? 14.077 33.516 -25.255 1.00 35.00 79 SER A CA 1
ATOM 577 C C . SER A 1 79 ? 13.801 32.021 -25.044 1.00 35.00 79 SER A C 1
ATOM 579 O O . SER A 1 79 ? 13.424 31.571 -23.970 1.00 35.00 79 SER A O 1
ATOM 581 N N . ASN A 1 80 ? 14.079 31.291 -26.126 1.00 39.06 80 ASN A N 1
ATOM 582 C CA . ASN A 1 80 ? 14.428 29.877 -26.276 1.00 39.06 80 ASN A CA 1
ATOM 583 C C . ASN A 1 80 ? 13.410 28.754 -25.971 1.00 39.06 80 ASN A C 1
ATOM 585 O O . ASN A 1 80 ? 12.867 28.666 -24.871 1.00 39.06 80 ASN A O 1
ATOM 589 N N . PRO A 1 81 ? 13.250 27.796 -26.915 1.00 42.03 81 PRO A N 1
ATOM 590 C CA . PRO A 1 81 ? 12.529 26.557 -26.682 1.00 42.03 81 PRO A CA 1
ATOM 591 C C . PRO A 1 81 ? 13.454 25.608 -25.915 1.00 42.03 81 PRO A C 1
ATOM 593 O O . PRO A 1 81 ? 14.307 24.934 -26.492 1.00 42.03 81 PRO A O 1
ATOM 596 N N . ALA A 1 82 ? 13.319 25.580 -24.593 1.00 36.00 82 ALA A N 1
ATOM 597 C CA . ALA A 1 82 ? 13.890 24.500 -23.808 1.00 36.00 82 ALA A CA 1
ATOM 598 C C . ALA A 1 82 ? 13.104 23.216 -24.115 1.00 36.00 82 ALA A C 1
ATOM 600 O O . ALA A 1 82 ? 11.920 23.116 -23.808 1.00 36.00 82 ALA A O 1
ATOM 601 N N . SER A 1 83 ? 13.797 22.272 -24.750 1.00 41.53 83 SER A N 1
ATOM 602 C CA . SER A 1 83 ? 13.681 20.834 -24.503 1.00 41.53 83 SER A CA 1
ATOM 603 C C . SER A 1 83 ? 12.255 20.281 -24.472 1.00 41.53 83 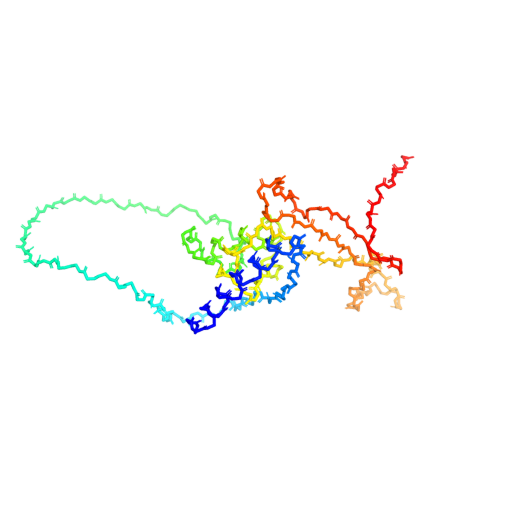SER A C 1
ATOM 605 O O . SER A 1 83 ? 11.647 20.088 -23.422 1.00 41.53 83 SER A O 1
ATOM 607 N N . GLN A 1 84 ? 11.754 19.972 -25.665 1.00 44.38 84 GLN A N 1
ATOM 608 C CA . GLN A 1 84 ? 10.673 19.012 -25.858 1.00 44.38 84 GLN A CA 1
ATOM 609 C C . GLN A 1 84 ? 11.044 17.660 -25.216 1.00 44.38 84 GLN A C 1
ATOM 611 O O . GLN A 1 84 ? 12.225 17.334 -25.104 1.00 44.38 84 GLN A O 1
ATOM 616 N N . PHE A 1 85 ? 10.012 16.890 -24.860 1.00 42.03 85 PHE A N 1
ATOM 617 C CA . PHE A 1 85 ? 10.014 15.542 -24.265 1.00 42.03 85 PHE A CA 1
ATOM 618 C C . PHE A 1 85 ? 10.001 15.470 -22.732 1.00 42.03 85 PHE A C 1
ATOM 620 O O . PHE A 1 85 ? 10.905 14.931 -22.106 1.00 42.03 85 PHE A O 1
ATOM 627 N N . ASP A 1 86 ? 8.882 15.891 -22.142 1.00 38.75 86 ASP A N 1
ATOM 628 C CA . ASP A 1 86 ? 8.285 15.106 -21.058 1.00 38.75 86 ASP A CA 1
ATOM 629 C C . ASP A 1 86 ? 6.763 15.120 -21.243 1.00 38.75 86 ASP A C 1
ATOM 631 O O . ASP A 1 86 ? 6.013 15.873 -20.623 1.00 38.75 86 ASP A O 1
ATOM 635 N N . GLU A 1 87 ? 6.303 14.335 -22.220 1.00 45.22 87 GLU A N 1
ATOM 636 C CA . GLU A 1 87 ? 4.885 14.099 -22.509 1.00 45.22 87 GLU A CA 1
ATOM 637 C C . GLU A 1 87 ? 4.326 13.107 -21.467 1.00 45.22 87 GLU A C 1
ATOM 639 O O . GLU A 1 87 ? 3.848 12.013 -21.761 1.00 45.22 87 GLU A O 1
ATOM 644 N N . GLY A 1 88 ? 4.490 13.473 -20.195 1.00 42.81 88 GLY A N 1
ATOM 645 C CA . GLY A 1 88 ? 4.035 12.737 -19.030 1.00 42.81 88 GLY A CA 1
ATOM 646 C C . GLY A 1 88 ? 2.605 13.131 -18.682 1.00 42.81 88 GLY A C 1
ATOM 647 O O . GLY A 1 88 ? 2.233 14.300 -18.731 1.00 42.81 88 GLY A O 1
ATOM 648 N N . ILE A 1 89 ? 1.797 12.128 -18.335 1.00 48.78 89 ILE A N 1
ATOM 649 C CA . ILE A 1 89 ? 0.437 12.232 -17.785 1.00 48.78 89 ILE A CA 1
ATOM 650 C C . ILE A 1 89 ? 0.219 13.547 -17.024 1.00 48.78 89 ILE A C 1
ATOM 652 O O . ILE A 1 89 ? 1.010 13.867 -16.138 1.00 48.78 89 ILE A O 1
ATOM 656 N N . ILE A 1 90 ? -0.893 14.243 -17.312 1.00 51.78 90 ILE A N 1
ATOM 657 C CA . ILE A 1 90 ? -1.364 15.442 -16.595 1.00 51.78 90 ILE A CA 1
ATOM 658 C C . ILE A 1 90 ? -1.718 15.063 -15.148 1.00 51.78 90 ILE A C 1
ATOM 660 O O . ILE A 1 90 ? -2.876 15.014 -14.740 1.00 51.78 90 ILE A O 1
ATOM 664 N N . LEU A 1 91 ? -0.716 14.756 -14.337 1.00 55.38 91 LEU A N 1
ATOM 665 C CA . LEU A 1 91 ? -0.778 15.087 -12.936 1.00 55.38 91 LEU A CA 1
ATOM 666 C C . LEU A 1 91 ? -0.722 16.605 -12.933 1.00 55.38 91 LEU A C 1
ATOM 668 O O . LEU A 1 91 ? 0.197 17.169 -13.523 1.00 55.38 91 LEU A O 1
ATOM 672 N N . SER A 1 92 ? -1.737 17.248 -12.358 1.00 58.44 92 SER A N 1
ATOM 673 C CA . SER A 1 92 ? -1.761 18.706 -12.298 1.00 58.44 92 SER A CA 1
ATOM 674 C C . SER A 1 92 ? -0.380 19.200 -11.844 1.00 58.44 92 SER A C 1
ATOM 676 O O . SER A 1 92 ? 0.087 18.734 -10.801 1.00 58.44 92 SER A O 1
ATOM 678 N N . PRO A 1 93 ? 0.301 20.059 -12.623 1.00 66.12 93 PRO A N 1
ATOM 679 C CA . PRO A 1 93 ? 1.625 20.560 -12.262 1.00 66.12 93 PRO A CA 1
ATOM 680 C C . PRO A 1 93 ? 1.560 21.431 -11.005 1.00 66.12 93 PRO A C 1
ATOM 682 O O . PRO A 1 93 ? 2.588 21.714 -10.402 1.00 66.12 93 PRO A O 1
ATOM 685 N N . ASP A 1 94 ? 0.351 21.838 -10.610 1.00 77.44 94 ASP A N 1
ATOM 686 C CA . ASP A 1 94 ? 0.080 22.500 -9.348 1.00 77.44 94 ASP A CA 1
ATOM 687 C C . ASP A 1 94 ? 0.406 21.571 -8.160 1.00 77.44 94 ASP A C 1
ATOM 689 O O . ASP A 1 94 ? -0.298 20.574 -7.944 1.00 77.44 94 ASP A O 1
ATOM 693 N N . PRO A 1 95 ? 1.416 21.913 -7.337 1.00 77.06 95 PRO A N 1
ATOM 694 C CA . PRO A 1 95 ? 1.778 21.150 -6.148 1.00 77.06 95 PRO A CA 1
ATOM 695 C C . PRO A 1 95 ? 0.644 21.004 -5.129 1.00 77.06 95 PRO A C 1
ATOM 697 O O . PRO A 1 95 ? 0.668 20.081 -4.308 1.00 77.06 95 PRO A O 1
ATOM 700 N N . LEU A 1 96 ? -0.334 21.913 -5.165 1.00 79.44 96 LEU A N 1
ATOM 701 C CA . LEU A 1 96 ? -1.484 21.942 -4.267 1.00 79.44 96 LEU A CA 1
ATOM 702 C C . LEU A 1 96 ? -2.660 21.110 -4.777 1.00 79.44 96 LEU A C 1
ATOM 704 O O . LEU A 1 96 ? -3.591 20.834 -4.018 1.00 79.44 96 LEU A O 1
ATOM 708 N N . ALA A 1 97 ? -2.619 20.660 -6.030 1.00 79.31 97 ALA A N 1
ATOM 709 C CA . ALA A 1 97 ? -3.656 19.798 -6.555 1.00 79.31 97 ALA A CA 1
ATOM 710 C C . ALA A 1 97 ? -3.664 18.455 -5.817 1.00 79.31 97 ALA A C 1
ATOM 712 O O . ALA A 1 97 ? -2.633 17.804 -5.625 1.00 79.31 97 ALA A O 1
ATOM 713 N N . LEU A 1 98 ? -4.862 17.994 -5.456 1.00 74.12 98 LEU A N 1
ATOM 714 C CA . LEU A 1 98 ? -5.046 16.750 -4.712 1.00 74.12 98 LEU A CA 1
ATOM 715 C C . LEU A 1 98 ? -4.402 15.550 -5.421 1.00 74.12 98 LEU A C 1
ATOM 717 O O . LEU A 1 98 ? -3.768 14.725 -4.771 1.00 74.12 98 LEU A O 1
ATOM 721 N N . ASP A 1 99 ? -4.520 15.464 -6.746 1.00 70.69 99 ASP A N 1
ATOM 722 C CA . ASP A 1 99 ? -3.930 14.375 -7.534 1.00 70.69 99 ASP A CA 1
ATOM 723 C C . ASP A 1 99 ? -2.398 14.403 -7.506 1.00 70.69 99 ASP A C 1
ATOM 725 O O . ASP A 1 99 ? -1.750 13.349 -7.501 1.00 70.69 99 ASP A O 1
ATOM 729 N N . HIS A 1 100 ? -1.822 15.609 -7.436 1.00 73.88 100 HIS A N 1
ATOM 730 C CA . HIS A 1 100 ? -0.393 15.804 -7.257 1.00 73.88 100 HIS A CA 1
ATOM 731 C C . HIS A 1 100 ? 0.030 15.296 -5.877 1.00 73.88 100 HIS A C 1
ATOM 733 O O . HIS A 1 100 ? 0.901 14.433 -5.801 1.00 73.88 100 HIS A O 1
ATOM 739 N N . GLN A 1 101 ? -0.669 15.723 -4.820 1.00 78.00 101 GLN A N 1
ATOM 740 C CA . GLN A 1 101 ? -0.407 15.348 -3.426 1.00 78.00 101 GLN A CA 1
ATOM 741 C C . GLN A 1 101 ? -0.626 13.864 -3.121 1.00 78.00 101 GLN A C 1
ATOM 743 O O . GLN A 1 101 ? 0.145 13.244 -2.391 1.00 78.00 101 GLN A O 1
ATOM 748 N N . GLN A 1 102 ? -1.655 13.250 -3.700 1.00 77.56 102 GLN A N 1
ATOM 749 C CA . GLN A 1 102 ? -2.011 11.863 -3.414 1.00 77.56 102 GLN A CA 1
ATOM 750 C C . GLN A 1 102 ? -0.910 10.869 -3.783 1.00 77.56 102 GLN A C 1
ATOM 752 O O . GLN A 1 102 ? -0.846 9.804 -3.167 1.00 77.56 102 GLN A O 1
ATOM 757 N N . ARG A 1 103 ? -0.040 11.186 -4.755 1.00 74.12 103 ARG A N 1
ATOM 758 C CA . ARG A 1 103 ? 0.997 10.256 -5.231 1.00 74.12 103 ARG A CA 1
ATOM 759 C C . ARG A 1 103 ? 1.915 9.782 -4.095 1.00 74.12 103 ARG A C 1
ATOM 761 O O . ARG A 1 103 ? 2.186 8.582 -4.018 1.00 74.12 103 ARG A O 1
ATOM 768 N N . TRP A 1 104 ? 2.258 10.679 -3.168 1.00 72.19 104 TRP A N 1
ATOM 769 C CA . TRP A 1 104 ? 3.161 10.417 -2.039 1.00 72.19 104 TRP A CA 1
ATOM 770 C C . TRP A 1 104 ? 2.525 9.593 -0.917 1.00 72.19 104 TRP A C 1
ATOM 772 O O . TRP A 1 104 ? 3.215 8.935 -0.149 1.00 72.19 104 TRP A O 1
ATOM 782 N N . PHE A 1 105 ? 1.193 9.551 -0.848 1.00 75.88 105 PHE A N 1
ATOM 783 C CA . PHE A 1 105 ? 0.469 8.763 0.158 1.00 75.88 105 PHE A CA 1
ATOM 784 C C . PHE A 1 105 ? 0.064 7.375 -0.346 1.00 75.88 105 PHE A C 1
ATOM 786 O O . PHE A 1 105 ? -0.482 6.559 0.403 1.00 75.88 105 PHE A O 1
ATOM 793 N N . THR A 1 106 ? 0.294 7.088 -1.631 1.00 78.44 106 THR A N 1
ATOM 794 C CA . THR A 1 106 ? -0.095 5.806 -2.224 1.00 78.44 106 THR A CA 1
ATOM 795 C C . THR A 1 106 ? 0.956 4.723 -1.993 1.00 78.44 106 THR A C 1
ATOM 797 O O . THR A 1 106 ? 0.571 3.597 -1.673 1.00 78.44 106 THR A O 1
ATOM 800 N N . GLY A 1 107 ? 2.245 5.067 -2.111 1.00 81.38 107 GLY A N 1
ATOM 801 C CA . GLY A 1 107 ? 3.373 4.130 -2.191 1.00 81.38 107 GLY A CA 1
ATOM 802 C C . GLY A 1 107 ? 3.850 3.813 -3.617 1.00 81.38 107 GLY A C 1
ATOM 803 O O . GLY A 1 107 ? 4.824 3.082 -3.768 1.00 81.38 107 GLY A O 1
ATOM 804 N N . TRP A 1 108 ? 3.194 4.362 -4.650 1.00 79.81 108 TRP A N 1
ATOM 805 C CA . TRP A 1 108 ? 3.534 4.162 -6.069 1.00 79.81 108 TRP A CA 1
ATOM 806 C C . TRP A 1 108 ? 4.108 5.418 -6.758 1.00 79.81 108 TRP A C 1
ATOM 808 O O . TRP A 1 108 ? 4.457 5.348 -7.931 1.00 79.81 108 TRP A O 1
ATOM 818 N N . GLY A 1 109 ? 4.186 6.566 -6.071 1.00 74.06 109 GLY A N 1
ATOM 819 C CA . GLY A 1 109 ? 4.501 7.870 -6.678 1.00 74.06 109 GLY A CA 1
ATOM 820 C C . GLY A 1 109 ? 5.898 8.442 -6.411 1.00 74.06 109 GLY A C 1
ATOM 821 O O . GLY A 1 109 ? 6.188 9.525 -6.908 1.00 74.06 109 GLY A O 1
ATOM 822 N N . ASP A 1 110 ? 6.744 7.755 -5.636 1.00 72.50 110 ASP A N 1
ATOM 823 C CA . ASP A 1 110 ? 8.008 8.331 -5.131 1.00 72.50 110 ASP A CA 1
ATOM 824 C C . ASP A 1 110 ? 9.228 8.019 -6.016 1.00 72.50 110 ASP A C 1
ATOM 826 O O . ASP A 1 110 ? 10.332 8.489 -5.753 1.00 72.50 110 ASP A O 1
ATOM 830 N N . LEU A 1 111 ? 9.061 7.178 -7.040 1.00 75.25 111 LEU A N 1
ATOM 831 C CA . LEU A 1 111 ? 10.147 6.753 -7.921 1.00 75.25 111 LEU A CA 1
ATOM 832 C C . LEU A 1 111 ? 10.191 7.666 -9.145 1.00 75.25 111 LEU A C 1
ATOM 834 O O . LEU A 1 111 ? 9.328 7.571 -10.011 1.00 75.25 111 LEU A O 1
ATOM 838 N N . GLN A 1 112 ? 11.215 8.521 -9.221 1.00 65.31 112 GLN A N 1
ATOM 839 C CA . GLN A 1 112 ? 11.366 9.535 -10.276 1.00 65.31 112 GLN A CA 1
ATOM 840 C C . GLN A 1 112 ? 11.327 8.966 -11.702 1.00 65.31 112 GLN A C 1
ATOM 842 O O . GLN A 1 112 ? 10.896 9.655 -12.612 1.00 65.31 112 GLN A O 1
ATOM 847 N N . HIS A 1 113 ? 11.789 7.728 -11.895 1.00 67.31 113 HIS A N 1
ATOM 848 C CA . HIS A 1 113 ? 11.914 7.102 -13.216 1.00 67.31 113 HIS A CA 1
ATOM 849 C C . HIS A 1 113 ? 10.802 6.080 -13.511 1.00 67.31 113 HIS A C 1
ATOM 851 O O . HIS A 1 113 ? 10.859 5.401 -14.534 1.00 67.31 113 HIS A O 1
ATOM 857 N N . GLU A 1 114 ? 9.811 5.915 -12.625 1.00 71.06 114 GLU A N 1
ATOM 858 C CA . GLU A 1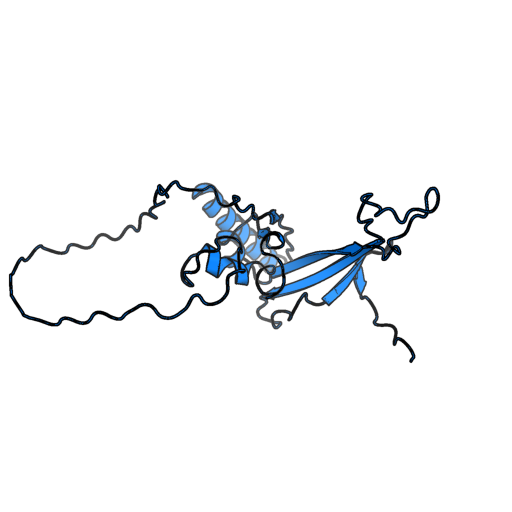 114 ? 8.683 5.036 -12.942 1.00 71.06 114 GLU A CA 1
ATOM 859 C C . GLU A 1 114 ? 7.693 5.770 -13.848 1.00 71.06 114 GLU A C 1
ATOM 861 O O . GLU A 1 114 ? 7.265 6.882 -13.520 1.00 71.06 114 GLU A O 1
ATOM 866 N N . PRO A 1 115 ? 7.281 5.146 -14.962 1.00 69.25 115 PRO A N 1
ATOM 867 C CA . PRO A 1 115 ? 6.343 5.772 -15.871 1.00 69.25 115 PRO A CA 1
ATOM 868 C C . PRO A 1 115 ? 5.006 5.987 -15.154 1.00 69.25 115 PRO A C 1
ATOM 870 O O . PRO A 1 115 ? 4.587 5.198 -14.305 1.00 69.25 115 PRO A O 1
ATOM 873 N N . ALA A 1 116 ? 4.310 7.074 -15.472 1.00 67.75 116 ALA A N 1
ATOM 874 C CA . ALA A 1 116 ? 3.125 7.473 -14.715 1.00 67.75 116 ALA A CA 1
ATOM 875 C C . ALA A 1 116 ? 1.961 6.455 -14.800 1.00 67.75 116 ALA A C 1
ATOM 877 O O . ALA A 1 116 ? 1.126 6.404 -13.898 1.00 67.75 116 ALA A O 1
ATOM 878 N N . ASN A 1 117 ? 1.942 5.580 -15.813 1.00 68.50 117 ASN A N 1
ATOM 879 C CA . ASN A 1 117 ? 1.027 4.430 -15.907 1.00 68.50 117 ASN A CA 1
ATOM 880 C C . ASN A 1 117 ? 1.304 3.326 -14.857 1.00 68.50 117 ASN A C 1
ATOM 882 O O . ASN A 1 117 ? 0.426 2.509 -14.565 1.00 68.50 117 ASN A O 1
ATOM 886 N N . ALA A 1 118 ? 2.500 3.296 -14.262 1.00 75.19 118 ALA A N 1
ATOM 887 C CA . ALA A 1 118 ? 2.842 2.413 -13.150 1.00 75.19 118 ALA A CA 1
ATOM 888 C C . ALA A 1 118 ? 2.243 2.899 -11.819 1.00 75.19 118 ALA A C 1
ATOM 890 O O . ALA A 1 118 ? 2.130 2.114 -10.871 1.00 75.19 118 ALA A O 1
ATOM 891 N N . GLN A 1 119 ? 1.806 4.165 -11.744 1.00 80.56 119 GLN A N 1
ATOM 892 C CA . GLN A 1 119 ? 1.132 4.694 -10.564 1.00 80.56 119 GLN A CA 1
ATOM 893 C C . GLN A 1 119 ? -0.257 4.073 -10.406 1.00 80.56 119 GLN A C 1
ATOM 895 O O . GLN A 1 119 ? -1.067 4.045 -11.335 1.00 80.56 119 GLN A O 1
ATOM 900 N N . LYS A 1 120 ? -0.555 3.610 -9.191 1.00 86.19 120 LYS A N 1
ATOM 901 C CA . LYS A 1 120 ? -1.839 2.993 -8.856 1.00 86.19 120 LYS A CA 1
ATOM 902 C C . LYS A 1 120 ? -2.631 3.845 -7.870 1.00 86.19 120 LYS A C 1
ATOM 904 O O . LYS A 1 120 ? -2.071 4.553 -7.032 1.00 86.19 120 LYS A O 1
ATOM 909 N N . THR A 1 121 ? -3.954 3.740 -7.944 1.00 86.25 121 THR A N 1
ATOM 910 C CA . THR A 1 121 ? -4.896 4.423 -7.055 1.00 86.25 121 THR A CA 1
ATOM 911 C C . THR A 1 121 ? -5.578 3.413 -6.126 1.00 86.25 121 THR A C 1
ATOM 913 O O . THR A 1 121 ? -6.345 2.568 -6.585 1.00 86.25 121 THR A O 1
ATOM 916 N N . PRO A 1 122 ? -5.337 3.483 -4.809 1.00 89.75 122 PRO A N 1
ATOM 917 C CA . PRO A 1 122 ? -5.948 2.586 -3.830 1.00 89.75 122 PRO A CA 1
ATOM 918 C C . PRO A 1 122 ? -7.459 2.812 -3.704 1.00 89.75 122 PRO A C 1
ATOM 920 O O . PRO A 1 122 ? -7.898 3.936 -3.464 1.00 89.75 122 PRO A O 1
ATOM 923 N N . SER A 1 123 ? -8.257 1.743 -3.767 1.00 90.81 123 SER A N 1
ATOM 924 C CA . SER A 1 123 ? -9.720 1.846 -3.911 1.00 90.81 123 SER A CA 1
ATOM 925 C C . SER A 1 123 ? -10.462 2.431 -2.702 1.00 90.81 123 SER A C 1
ATOM 927 O O . SER A 1 123 ? -11.557 2.970 -2.857 1.00 90.81 123 SER A O 1
ATOM 929 N N . LEU A 1 124 ? -9.898 2.338 -1.494 1.00 89.38 124 LEU A N 1
ATOM 930 C CA . LEU A 1 124 ? -10.498 2.906 -0.278 1.00 89.38 124 LEU A CA 1
ATOM 931 C C . LEU A 1 124 ? -10.185 4.403 -0.069 1.00 89.38 124 LEU A C 1
ATOM 933 O O . LEU A 1 124 ? -10.820 5.055 0.760 1.00 89.38 124 LEU A O 1
ATOM 937 N N . GLY A 1 125 ? -9.253 4.962 -0.846 1.00 87.25 125 GLY A N 1
ATOM 938 C CA . GLY A 1 125 ? -8.966 6.397 -0.893 1.00 87.25 125 GLY A CA 1
ATOM 939 C C . GLY A 1 125 ? -8.464 7.030 0.414 1.00 87.25 125 GLY A C 1
ATOM 940 O O . GLY A 1 125 ? -7.981 6.364 1.336 1.00 87.25 125 GLY A O 1
ATOM 941 N N . LEU A 1 126 ? -8.556 8.363 0.474 1.00 84.81 126 LEU A N 1
ATOM 942 C CA . LEU A 1 126 ? -8.030 9.176 1.579 1.00 84.81 126 LEU A CA 1
ATOM 943 C C . LEU A 1 126 ? -8.776 8.967 2.899 1.00 84.81 126 LEU A C 1
ATOM 945 O O . LEU A 1 126 ? -8.144 8.891 3.947 1.00 84.81 126 LEU A O 1
ATOM 949 N N . VAL A 1 127 ? -10.101 8.803 2.848 1.00 89.94 127 VAL A N 1
ATOM 950 C CA . VAL A 1 127 ? -10.928 8.572 4.046 1.00 89.94 127 VAL A CA 1
ATOM 951 C C . VAL A 1 127 ? -10.435 7.356 4.826 1.00 89.94 127 VAL A C 1
ATOM 953 O O . VAL A 1 127 ? -10.376 7.382 6.051 1.00 89.94 127 VAL A O 1
ATOM 956 N N . TRP A 1 128 ? -10.058 6.292 4.122 1.00 91.69 128 TRP A N 1
ATOM 957 C CA . TRP A 1 128 ? -9.482 5.110 4.747 1.00 91.69 128 TRP A CA 1
ATOM 958 C C . TRP A 1 128 ? -8.026 5.313 5.161 1.00 91.69 128 TRP A C 1
ATOM 960 O O . TRP A 1 128 ? -7.631 4.867 6.228 1.00 91.69 128 TRP A O 1
ATOM 970 N N . THR A 1 129 ? -7.229 6.022 4.358 1.00 88.94 129 THR A N 1
ATOM 971 C CA . THR A 1 129 ? -5.805 6.261 4.657 1.00 88.94 129 THR A CA 1
ATOM 972 C C . THR A 1 129 ? -5.614 6.988 5.993 1.00 88.94 129 THR A C 1
ATOM 974 O O . THR A 1 129 ? -4.754 6.592 6.773 1.00 88.94 129 THR A O 1
ATOM 977 N N . ASN A 1 130 ? -6.488 7.946 6.317 1.00 89.69 130 ASN A N 1
ATOM 978 C CA . ASN A 1 130 ? -6.487 8.649 7.609 1.00 89.69 130 ASN A CA 1
ATOM 979 C C . ASN A 1 130 ? -6.861 7.747 8.800 1.00 89.69 130 ASN A C 1
ATOM 981 O O . ASN A 1 130 ? -6.754 8.151 9.959 1.00 89.69 130 ASN A O 1
ATOM 985 N N . GLN A 1 131 ? -7.328 6.527 8.529 1.00 93.19 131 GLN A N 1
ATOM 986 C CA . GLN A 1 131 ? -7.744 5.565 9.539 1.00 93.19 131 GLN A CA 1
ATOM 987 C C . GLN A 1 131 ? -6.692 4.484 9.834 1.00 93.19 131 GLN A C 1
ATOM 989 O O . GLN A 1 131 ? -6.864 3.684 10.756 1.00 93.19 131 GLN A O 1
ATOM 994 N N . LEU A 1 132 ? -5.573 4.472 9.116 1.00 93.12 132 LEU A N 1
ATOM 995 C CA . LEU A 1 132 ? -4.552 3.438 9.251 1.00 93.12 132 LEU A CA 1
ATOM 996 C C . LEU A 1 132 ? -3.445 3.844 10.227 1.00 93.12 132 LEU A C 1
ATOM 998 O O . LEU A 1 132 ? -3.039 5.000 10.268 1.00 93.12 132 LEU A O 1
ATOM 1002 N N . ALA A 1 133 ? -2.929 2.868 10.977 1.00 95.00 133 ALA A N 1
ATOM 1003 C CA . ALA A 1 133 ? -1.706 3.030 11.764 1.00 95.00 133 ALA A CA 1
ATOM 1004 C C . ALA A 1 133 ? -0.448 2.757 10.926 1.00 95.00 133 ALA A C 1
ATOM 1006 O O . ALA A 1 133 ? 0.594 3.348 11.161 1.00 95.00 133 ALA A O 1
ATOM 1007 N N . CYS A 1 134 ? -0.537 1.867 9.940 1.00 95.38 134 CYS A N 1
ATOM 1008 C CA . CYS A 1 134 ? 0.564 1.520 9.053 1.00 95.38 134 CYS A CA 1
ATOM 1009 C C . CYS A 1 134 ? 0.017 1.219 7.662 1.00 95.38 134 CYS A C 1
ATOM 1011 O O . CYS A 1 134 ? -1.097 0.704 7.511 1.00 95.38 134 CYS A O 1
ATOM 1013 N N . ARG A 1 135 ? 0.814 1.533 6.643 1.00 94.50 135 ARG A N 1
ATOM 1014 C CA . ARG A 1 135 ? 0.502 1.236 5.253 1.00 94.50 135 ARG A CA 1
ATOM 1015 C C . ARG A 1 135 ? 1.708 0.649 4.544 1.00 94.50 135 ARG A C 1
ATOM 1017 O O . ARG A 1 135 ? 2.778 1.253 4.512 1.00 94.50 135 ARG A O 1
ATOM 1024 N N . ILE A 1 136 ? 1.483 -0.490 3.896 1.00 94.88 136 ILE A N 1
ATOM 1025 C CA . ILE A 1 136 ? 2.472 -1.176 3.069 1.00 94.88 136 ILE A CA 1
ATOM 1026 C C . ILE A 1 136 ? 1.937 -1.263 1.638 1.00 94.88 136 ILE A C 1
ATOM 1028 O O . ILE A 1 136 ? 0.799 -1.679 1.420 1.00 94.88 136 ILE A O 1
ATOM 1032 N N . ALA A 1 137 ? 2.752 -0.865 0.666 1.00 93.69 137 ALA A N 1
ATOM 1033 C CA . ALA A 1 137 ? 2.496 -1.077 -0.752 1.00 93.69 137 ALA A CA 1
ATOM 1034 C C . ALA A 1 137 ? 3.223 -2.341 -1.222 1.00 93.69 137 ALA A C 1
ATOM 1036 O O . ALA A 1 137 ? 4.396 -2.543 -0.908 1.00 93.69 137 ALA A O 1
ATOM 1037 N N . LEU A 1 138 ? 2.525 -3.187 -1.981 1.00 94.25 138 LEU A N 1
ATOM 1038 C CA . LEU A 1 138 ? 3.100 -4.375 -2.608 1.00 94.25 138 LEU A CA 1
ATOM 1039 C C . LEU A 1 138 ? 3.305 -4.099 -4.096 1.00 94.25 138 LEU A C 1
ATOM 1041 O O . LEU A 1 138 ? 2.359 -3.779 -4.816 1.00 94.25 138 LEU A O 1
ATOM 1045 N N . LEU A 1 139 ? 4.547 -4.223 -4.545 1.00 91.31 139 LEU A N 1
ATOM 1046 C CA . LEU A 1 139 ? 4.967 -3.953 -5.914 1.00 91.31 139 LEU A CA 1
ATOM 1047 C C . LEU A 1 139 ? 5.299 -5.270 -6.609 1.00 91.31 139 LEU A C 1
ATOM 1049 O O . LEU A 1 139 ? 5.868 -6.177 -6.001 1.00 91.31 139 LEU A O 1
ATOM 1053 N N . LYS A 1 140 ? 4.963 -5.369 -7.895 1.00 91.69 140 LYS A N 1
ATOM 1054 C CA . LYS A 1 140 ? 5.244 -6.533 -8.738 1.00 91.69 140 LYS A CA 1
ATOM 1055 C C . LYS A 1 140 ? 5.714 -6.043 -10.100 1.00 91.69 140 LYS A C 1
ATOM 1057 O O . LYS A 1 140 ? 5.001 -5.275 -10.735 1.00 91.69 140 LYS A O 1
ATOM 1062 N N . LEU A 1 141 ? 6.876 -6.513 -10.545 1.00 88.62 141 LEU A N 1
ATOM 1063 C CA . LEU A 1 141 ? 7.426 -6.164 -11.855 1.00 88.62 141 LEU A CA 1
ATOM 1064 C C . LEU A 1 141 ? 7.810 -7.405 -12.651 1.00 88.62 141 LEU A C 1
ATOM 1066 O O . LEU A 1 141 ? 8.333 -8.365 -12.062 1.00 88.62 141 LEU A O 1
ATOM 1070 N N . PRO A 1 142 ? 7.579 -7.384 -13.972 1.00 89.06 142 PRO A N 1
ATOM 1071 C CA . PRO A 1 142 ? 8.073 -8.422 -14.851 1.00 89.06 142 PRO A CA 1
ATOM 1072 C C . PRO A 1 142 ? 9.590 -8.293 -15.013 1.00 89.06 142 PRO A C 1
ATOM 1074 O O . PRO A 1 142 ? 10.140 -7.197 -15.088 1.00 89.06 142 PRO A O 1
ATOM 1077 N N . VAL A 1 143 ? 10.265 -9.431 -15.077 1.00 87.62 143 VAL A N 1
ATOM 1078 C CA . VAL A 1 143 ? 11.616 -9.550 -15.620 1.00 87.62 143 VAL A CA 1
ATOM 1079 C C . VAL A 1 143 ? 11.454 -10.229 -16.964 1.00 87.62 143 VAL A C 1
ATOM 1081 O O . VAL A 1 143 ? 10.940 -11.345 -17.024 1.00 87.62 143 VAL A O 1
ATOM 1084 N N . PHE A 1 144 ? 11.854 -9.566 -18.037 1.00 83.81 144 PHE A N 1
ATOM 1085 C CA . PHE A 1 144 ? 11.778 -10.130 -19.379 1.00 83.81 144 PHE A CA 1
ATOM 1086 C C . PHE A 1 144 ? 12.987 -11.028 -19.642 1.00 83.81 144 PHE A C 1
ATOM 1088 O O . PHE A 1 144 ? 14.056 -10.830 -19.062 1.00 83.81 144 PHE A O 1
ATOM 1095 N N . ALA A 1 145 ? 12.808 -12.079 -20.439 1.00 80.00 145 ALA A N 1
ATOM 1096 C CA . ALA A 1 145 ? 13.934 -12.880 -20.899 1.00 80.00 145 ALA A CA 1
ATOM 1097 C C . ALA A 1 145 ? 14.762 -12.056 -21.898 1.00 80.00 145 ALA A C 1
ATOM 1099 O O . ALA A 1 145 ? 14.214 -11.573 -22.885 1.00 80.00 145 ALA A O 1
ATOM 1100 N N . ASN A 1 146 ? 16.075 -11.934 -21.681 1.00 66.88 146 ASN A N 1
ATOM 1101 C CA . ASN A 1 146 ? 16.980 -11.483 -22.738 1.00 66.88 146 ASN A CA 1
ATOM 1102 C C . ASN A 1 146 ? 17.085 -12.615 -23.764 1.00 66.88 146 ASN A C 1
ATOM 1104 O O . ASN A 1 146 ? 17.901 -13.521 -23.596 1.00 66.88 146 ASN A O 1
ATOM 1108 N N . ARG A 1 147 ? 16.248 -12.608 -24.803 1.00 57.38 147 ARG A N 1
ATOM 1109 C CA . ARG A 1 147 ? 16.565 -13.368 -26.014 1.00 57.38 147 ARG A CA 1
ATOM 1110 C C . ARG A 1 147 ? 17.440 -12.490 -26.911 1.00 57.38 147 ARG A C 1
ATOM 1112 O O . ARG A 1 147 ? 17.111 -11.316 -27.078 1.00 57.38 147 ARG A O 1
ATOM 1119 N N . PRO A 1 148 ? 18.543 -13.015 -27.474 1.00 53.06 148 PRO A N 1
ATOM 1120 C CA . PRO A 1 148 ? 19.181 -12.348 -28.594 1.00 53.06 148 PRO A CA 1
ATOM 1121 C C . PRO A 1 148 ? 18.158 -12.256 -29.728 1.00 53.06 148 PRO A C 1
ATOM 1123 O O . PRO A 1 148 ? 17.418 -13.197 -30.004 1.00 53.06 148 PRO A O 1
ATOM 1126 N N . LEU A 1 149 ? 18.113 -11.080 -30.329 1.00 52.91 149 LEU A N 1
ATOM 1127 C CA . LEU A 1 149 ? 17.088 -10.599 -31.247 1.00 52.91 149 LEU A CA 1
ATOM 1128 C C . LEU A 1 149 ? 16.984 -11.367 -32.579 1.00 52.91 149 LEU A C 1
ATOM 1130 O O . LEU A 1 149 ? 16.103 -11.086 -33.379 1.00 52.91 149 LEU A O 1
ATOM 1134 N N . ILE A 1 150 ? 17.876 -12.316 -32.848 1.00 54.69 150 ILE A N 1
ATOM 1135 C CA . ILE A 1 150 ? 18.100 -12.796 -34.209 1.00 54.69 150 ILE A CA 1
ATOM 1136 C C . ILE A 1 150 ? 17.531 -14.204 -34.368 1.00 54.69 150 ILE A C 1
ATOM 1138 O O . ILE A 1 150 ? 18.105 -15.176 -33.871 1.00 54.69 150 ILE A O 1
ATOM 1142 N N . HIS A 1 151 ? 16.422 -14.320 -35.098 1.00 54.78 151 HIS A N 1
ATOM 1143 C CA . HIS A 1 151 ? 16.039 -15.574 -35.736 1.00 54.78 151 HIS A CA 1
ATOM 1144 C C . HIS A 1 151 ? 16.440 -15.490 -37.215 1.00 54.78 151 HIS A C 1
ATOM 1146 O O . HIS A 1 151 ? 15.848 -14.741 -37.982 1.00 54.78 151 HIS A O 1
ATOM 1152 N N . ASN A 1 152 ? 17.480 -16.233 -37.607 1.00 51.91 152 ASN A N 1
ATOM 1153 C CA . ASN A 1 152 ? 17.880 -16.359 -39.008 1.00 51.91 152 ASN A CA 1
ATOM 1154 C C . ASN A 1 152 ? 16.893 -17.297 -39.719 1.00 51.91 152 ASN A C 1
ATOM 1156 O O . ASN A 1 152 ? 17.064 -18.517 -39.686 1.00 51.91 152 ASN A O 1
ATOM 1160 N N . VAL A 1 153 ? 15.859 -16.741 -40.352 1.00 55.25 153 VAL A N 1
ATOM 1161 C CA . VAL A 1 153 ? 15.002 -17.485 -41.285 1.00 55.25 153 VAL A CA 1
ATOM 1162 C C . VAL A 1 153 ? 15.427 -17.085 -42.686 1.00 55.25 153 VAL A C 1
ATOM 1164 O O . VAL A 1 153 ? 15.330 -15.925 -43.066 1.00 55.25 153 VAL A O 1
ATOM 1167 N N . ASN A 1 154 ? 15.925 -18.048 -43.458 1.00 61.34 154 ASN A N 1
ATOM 1168 C CA . ASN A 1 154 ? 16.361 -17.853 -44.846 1.00 61.34 154 ASN A CA 1
ATOM 1169 C C . ASN A 1 154 ? 17.546 -16.880 -45.052 1.00 61.34 154 ASN A C 1
ATOM 1171 O O . ASN A 1 154 ? 17.739 -16.404 -46.166 1.00 61.34 154 ASN A O 1
ATOM 1175 N N . GLY A 1 155 ? 18.368 -16.632 -44.024 1.00 65.94 155 GLY A N 1
ATOM 1176 C CA . GLY A 1 155 ? 19.581 -15.801 -44.131 1.00 65.94 155 GLY A CA 1
ATOM 1177 C C . GLY A 1 155 ? 19.347 -14.291 -44.033 1.00 65.94 155 GLY A C 1
ATOM 1178 O O . GLY A 1 155 ? 20.277 -13.525 -44.263 1.00 65.94 155 GLY A O 1
ATOM 1179 N N . GLU A 1 156 ? 18.130 -13.876 -43.683 1.00 57.62 156 GLU A N 1
ATOM 1180 C CA . GLU A 1 156 ? 17.783 -12.490 -43.376 1.00 57.62 156 GLU A CA 1
ATOM 1181 C C . GLU A 1 156 ? 17.568 -12.355 -41.861 1.00 57.62 156 GLU A C 1
ATOM 1183 O O . GLU A 1 156 ? 16.843 -13.149 -41.247 1.00 57.62 156 GLU A O 1
ATOM 1188 N N . ASP A 1 157 ? 18.192 -11.346 -41.251 1.00 55.81 157 ASP A N 1
ATOM 1189 C CA . ASP A 1 157 ? 18.000 -11.023 -39.838 1.00 55.81 157 ASP A CA 1
ATOM 1190 C C . ASP A 1 157 ? 16.612 -10.384 -39.653 1.00 55.81 157 ASP A C 1
ATOM 1192 O O . ASP A 1 157 ? 16.415 -9.193 -39.904 1.00 55.81 157 ASP A O 1
ATOM 1196 N N . GLN A 1 158 ? 15.625 -11.171 -39.219 1.00 54.69 158 GLN A N 1
ATOM 1197 C CA . GLN A 1 158 ? 14.277 -10.674 -38.942 1.00 54.69 158 GLN A CA 1
ATOM 1198 C C . GLN A 1 158 ? 14.092 -10.423 -37.437 1.00 54.69 158 GLN A C 1
ATOM 1200 O O . GLN A 1 158 ? 14.426 -11.267 -36.602 1.00 54.69 158 GLN A O 1
ATOM 1205 N N . TRP A 1 159 ? 13.566 -9.245 -37.085 1.00 55.66 159 TRP A N 1
ATOM 1206 C CA . TRP A 1 159 ? 13.212 -8.896 -35.708 1.00 55.66 159 TRP A CA 1
ATOM 1207 C C . TRP A 1 159 ? 12.035 -9.771 -35.272 1.00 55.66 159 TRP A C 1
ATOM 1209 O O . TRP A 1 159 ? 10.967 -9.706 -35.877 1.00 55.66 159 TRP A O 1
ATOM 1219 N N . ASN A 1 160 ? 12.201 -10.568 -34.215 1.00 54.75 160 ASN A N 1
ATOM 1220 C CA . ASN A 1 160 ? 11.058 -11.244 -33.604 1.00 54.75 160 ASN A CA 1
ATOM 1221 C C . ASN A 1 160 ? 10.167 -10.185 -32.928 1.00 54.75 160 ASN A C 1
ATOM 1223 O O . ASN A 1 160 ? 10.459 -9.734 -31.821 1.00 54.75 160 ASN A O 1
ATOM 1227 N N . GLU A 1 161 ? 9.072 -9.798 -33.585 1.00 55.41 161 GLU A N 1
ATOM 1228 C CA . GLU A 1 161 ? 7.967 -9.035 -32.975 1.00 55.41 161 GLU A CA 1
ATOM 1229 C C . GLU A 1 161 ? 7.189 -9.876 -31.939 1.00 55.41 1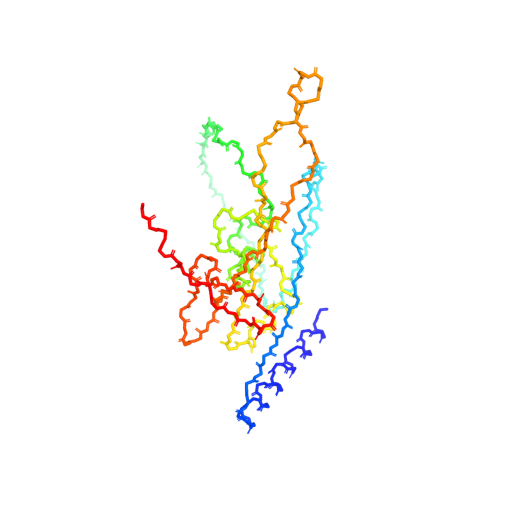61 GLU A C 1
ATOM 1231 O O . GLU A 1 161 ? 6.349 -9.361 -31.198 1.00 55.41 161 GLU A O 1
ATOM 1236 N N . GLU A 1 162 ? 7.481 -11.177 -31.857 1.00 54.12 162 GLU A N 1
ATOM 1237 C CA . GLU A 1 162 ? 6.818 -12.120 -30.965 1.00 54.12 162 GLU A CA 1
ATOM 1238 C C . GLU A 1 162 ? 7.303 -12.003 -29.512 1.00 54.12 162 GLU A C 1
ATOM 1240 O O . GLU A 1 162 ? 8.366 -12.489 -29.125 1.00 54.12 162 GLU A O 1
ATOM 1245 N N . GLU A 1 163 ? 6.433 -11.372 -28.723 1.00 56.72 163 GLU A N 1
ATOM 1246 C CA . GLU A 1 163 ? 6.253 -11.483 -27.276 1.00 56.72 163 GLU A CA 1
ATOM 1247 C C . GLU A 1 163 ? 7.489 -11.250 -26.399 1.00 56.72 163 GLU A C 1
ATOM 1249 O O . GLU A 1 163 ? 8.357 -12.101 -26.196 1.00 56.72 163 GLU A O 1
ATOM 1254 N N . THR A 1 164 ? 7.480 -10.107 -25.710 1.00 63.53 164 THR A N 1
ATOM 1255 C CA . THR A 1 164 ? 8.311 -9.846 -24.532 1.00 63.53 164 THR A CA 1
ATOM 1256 C C . THR A 1 164 ? 7.966 -10.862 -23.430 1.00 63.53 164 THR A C 1
ATOM 1258 O O . THR A 1 164 ? 7.162 -10.608 -22.532 1.00 63.53 164 THR A O 1
ATOM 1261 N N . HIS A 1 165 ? 8.549 -12.059 -23.502 1.00 75.44 165 HIS A N 1
ATOM 1262 C CA . HIS A 1 165 ? 8.224 -13.151 -22.594 1.00 75.44 165 HIS A CA 1
ATOM 1263 C C . HIS A 1 165 ? 8.748 -12.843 -21.188 1.00 75.44 165 HIS A C 1
ATOM 1265 O O . HIS A 1 165 ? 9.953 -12.679 -20.954 1.00 75.44 165 HIS A O 1
ATOM 1271 N N . ILE A 1 166 ? 7.832 -12.784 -20.222 1.00 85.38 166 ILE A N 1
ATOM 1272 C CA . ILE A 1 166 ? 8.156 -12.559 -18.814 1.00 85.38 166 ILE A CA 1
ATOM 1273 C C . ILE A 1 166 ? 8.817 -13.829 -18.271 1.00 85.38 166 ILE A C 1
ATOM 1275 O O . ILE A 1 166 ? 8.161 -14.845 -18.063 1.00 85.38 166 ILE A O 1
ATOM 1279 N N . SER A 1 167 ? 10.125 -13.774 -18.023 1.00 86.94 167 SER A N 1
ATOM 1280 C CA . SER A 1 167 ? 10.895 -14.889 -17.460 1.00 86.94 167 SER A CA 1
ATOM 1281 C C . SER A 1 167 ? 10.532 -15.156 -16.002 1.00 86.94 167 SER A C 1
ATOM 1283 O O . SER A 1 167 ? 10.387 -16.303 -15.588 1.00 86.94 167 SER A O 1
ATOM 1285 N N . ARG A 1 168 ? 10.370 -14.095 -15.204 1.00 89.00 168 ARG A N 1
ATOM 1286 C CA . ARG A 1 168 ? 9.968 -14.186 -13.797 1.00 89.00 168 ARG A CA 1
ATOM 1287 C C . ARG A 1 168 ? 9.339 -12.891 -13.306 1.00 89.00 168 ARG A C 1
ATOM 1289 O O . ARG A 1 168 ? 9.449 -11.844 -13.931 1.00 89.00 168 ARG A O 1
ATOM 1296 N N . TRP A 1 169 ? 8.724 -12.955 -12.129 1.00 91.44 169 TRP A N 1
ATOM 1297 C CA . TRP A 1 169 ? 8.160 -11.795 -11.444 1.00 91.44 169 TRP A CA 1
ATOM 1298 C C . TRP A 1 169 ? 8.942 -11.486 -10.176 1.00 91.44 169 TRP A C 1
ATOM 1300 O O . TRP A 1 169 ? 9.034 -12.339 -9.291 1.00 91.44 169 TRP A O 1
ATOM 1310 N N . ARG A 1 170 ? 9.435 -10.255 -10.059 1.00 93.50 170 ARG A N 1
ATOM 1311 C CA . ARG A 1 170 ? 10.027 -9.733 -8.822 1.00 93.50 170 ARG A CA 1
ATOM 1312 C C . ARG A 1 170 ? 8.974 -8.995 -8.013 1.00 93.50 170 ARG A C 1
ATOM 1314 O O . ARG A 1 170 ? 8.050 -8.413 -8.590 1.00 93.50 170 ARG A O 1
ATOM 1321 N N . ARG A 1 171 ? 9.078 -9.062 -6.686 1.00 94.69 171 ARG A N 1
ATOM 1322 C CA . ARG A 1 171 ? 8.102 -8.468 -5.770 1.00 94.69 171 ARG A CA 1
ATOM 1323 C C . ARG A 1 171 ? 8.798 -7.727 -4.648 1.00 94.69 171 ARG A C 1
ATOM 1325 O O . ARG A 1 171 ? 9.821 -8.183 -4.155 1.00 94.69 171 ARG A O 1
ATOM 1332 N N . TRP A 1 172 ? 8.214 -6.613 -4.236 1.00 94.50 172 TRP A N 1
ATOM 1333 C CA . TRP A 1 172 ? 8.720 -5.810 -3.131 1.00 94.50 172 TRP A CA 1
ATOM 1334 C C . TRP A 1 172 ? 7.589 -5.399 -2.212 1.00 94.50 172 TRP A C 1
ATOM 1336 O O . TRP A 1 172 ? 6.454 -5.217 -2.662 1.00 94.50 172 TRP A O 1
ATOM 1346 N N . PHE A 1 173 ? 7.906 -5.228 -0.934 1.00 94.00 173 PHE A N 1
ATOM 1347 C CA . PHE A 1 173 ? 7.037 -4.530 -0.003 1.00 94.00 173 PHE A CA 1
ATOM 1348 C C . PHE A 1 173 ? 7.697 -3.214 0.406 1.00 94.00 173 PHE A C 1
ATOM 1350 O O . PHE A 1 173 ? 8.882 -3.163 0.737 1.00 94.00 173 PHE A O 1
ATOM 1357 N N . LYS A 1 174 ? 6.913 -2.142 0.373 1.00 93.44 174 LYS A N 1
ATOM 1358 C CA . LYS A 1 174 ? 7.337 -0.791 0.723 1.00 93.44 174 LYS A CA 1
ATOM 1359 C C . LYS A 1 174 ? 6.494 -0.283 1.876 1.00 93.44 174 LYS A C 1
ATOM 1361 O O . LYS A 1 174 ? 5.276 -0.179 1.742 1.00 93.44 174 LYS A O 1
ATOM 1366 N N . VAL A 1 175 ? 7.135 0.061 2.987 1.00 94.56 175 VAL A N 1
ATOM 1367 C CA . VAL A 1 175 ? 6.493 0.815 4.065 1.00 94.56 175 VAL A CA 1
ATOM 1368 C C . VAL A 1 175 ? 6.258 2.226 3.540 1.00 94.56 175 VAL A C 1
ATOM 1370 O O . VAL A 1 175 ? 7.207 2.953 3.264 1.00 94.56 175 VAL A O 1
ATOM 1373 N N . VAL A 1 176 ? 4.994 2.589 3.343 1.00 92.31 176 VAL A N 1
ATOM 1374 C CA . VAL A 1 176 ? 4.608 3.939 2.911 1.00 92.31 176 VAL A CA 1
ATOM 1375 C C . VAL A 1 176 ? 4.640 4.870 4.114 1.00 92.31 176 VAL A C 1
ATOM 1377 O O . VAL A 1 176 ? 5.236 5.937 4.059 1.00 92.31 176 VAL A O 1
ATOM 1380 N N . PHE A 1 177 ? 4.033 4.437 5.221 1.00 92.81 177 PHE A N 1
ATOM 1381 C CA . PHE A 1 177 ? 4.159 5.096 6.513 1.00 92.81 177 PHE A CA 1
ATOM 1382 C C . PHE A 1 177 ? 3.904 4.110 7.653 1.00 92.81 177 PHE A C 1
ATOM 1384 O O . PHE A 1 177 ? 3.086 3.192 7.525 1.00 92.81 177 PHE A O 1
ATOM 1391 N N . ALA A 1 178 ? 4.573 4.348 8.777 1.00 94.56 178 ALA A N 1
ATOM 1392 C CA . ALA A 1 178 ? 4.292 3.757 10.077 1.00 94.56 178 ALA A CA 1
ATOM 1393 C C . ALA A 1 178 ? 4.885 4.670 11.173 1.00 94.56 178 ALA A C 1
ATOM 1395 O O . ALA A 1 178 ? 5.979 5.193 10.980 1.00 94.56 178 ALA A O 1
ATOM 1396 N N . PRO A 1 179 ? 4.231 4.853 12.333 1.00 94.44 179 PRO A N 1
ATOM 1397 C CA . PRO A 1 179 ? 4.780 5.629 13.448 1.00 94.44 179 PRO A CA 1
ATOM 1398 C C . PRO A 1 179 ? 6.086 5.072 14.027 1.00 94.44 179 PRO A C 1
ATOM 1400 O O . PRO A 1 179 ? 6.841 5.803 14.655 1.00 94.44 179 PRO A O 1
ATOM 1403 N N . TRP A 1 180 ? 6.337 3.773 13.850 1.00 94.88 180 TRP A N 1
ATOM 1404 C CA . TRP A 1 180 ? 7.444 3.044 14.478 1.00 94.88 180 TRP A CA 1
ATOM 1405 C C . TRP A 1 180 ? 8.554 2.634 13.503 1.00 94.88 180 TRP A C 1
ATOM 1407 O O . TRP A 1 180 ? 9.503 1.968 13.909 1.00 94.88 180 TRP A O 1
ATOM 1417 N N . ALA A 1 181 ? 8.436 2.970 12.217 1.00 94.25 181 ALA A N 1
ATOM 1418 C CA . ALA A 1 181 ? 9.439 2.629 11.215 1.00 94.25 181 ALA A CA 1
ATOM 1419 C C . ALA A 1 181 ? 9.515 3.715 10.135 1.00 94.25 181 ALA A C 1
ATOM 1421 O O . ALA A 1 181 ? 8.470 4.213 9.707 1.00 94.25 181 ALA A O 1
ATOM 1422 N N . PRO A 1 182 ? 10.722 4.067 9.657 1.00 93.25 182 PRO A N 1
ATOM 1423 C CA . PRO A 1 182 ? 10.855 5.007 8.556 1.00 93.25 182 PRO A CA 1
ATOM 1424 C C . PRO A 1 182 ? 10.198 4.448 7.278 1.00 93.25 182 PRO A C 1
ATOM 1426 O O . PRO A 1 182 ? 10.192 3.226 7.072 1.00 93.25 182 PRO A O 1
ATOM 1429 N N . PRO A 1 183 ? 9.658 5.314 6.399 1.00 91.56 183 PRO A N 1
ATOM 1430 C CA . PRO A 1 183 ? 9.230 4.905 5.066 1.00 91.56 183 PRO A CA 1
ATOM 1431 C C . PRO A 1 183 ? 10.368 4.215 4.309 1.00 91.56 183 PRO A C 1
ATOM 1433 O O . PRO A 1 183 ? 11.530 4.598 4.437 1.00 91.56 183 PRO A O 1
ATOM 1436 N N . SER A 1 184 ? 10.053 3.199 3.505 1.00 91.69 184 SER A N 1
ATOM 1437 C CA . SER A 1 184 ? 11.085 2.516 2.723 1.00 91.69 184 SER A CA 1
ATOM 1438 C C . SER A 1 184 ? 11.542 3.373 1.546 1.00 91.69 184 SER A C 1
ATOM 1440 O O . SER A 1 184 ? 10.726 3.875 0.765 1.00 91.69 184 SER A O 1
ATOM 1442 N N . GLU A 1 185 ? 12.855 3.456 1.368 1.00 88.12 185 GLU A N 1
ATOM 1443 C CA . GLU A 1 185 ? 13.467 4.059 0.189 1.00 88.12 185 GLU A CA 1
ATOM 1444 C C . GLU A 1 185 ? 13.244 3.200 -1.066 1.00 88.12 185 GLU A C 1
ATOM 1446 O O . GLU A 1 185 ? 13.070 1.976 -1.007 1.00 88.12 185 GLU A O 1
ATOM 1451 N N . GLY A 1 186 ? 13.248 3.845 -2.235 1.00 88.25 186 GLY A N 1
ATOM 1452 C CA . GLY A 1 186 ? 13.121 3.153 -3.515 1.00 88.25 186 GLY A CA 1
ATOM 1453 C C . GLY A 1 186 ? 11.857 2.284 -3.608 1.00 88.25 186 GLY A C 1
ATOM 1454 O O . GLY A 1 186 ? 10.747 2.733 -3.301 1.00 88.25 186 GLY A O 1
ATOM 1455 N N . ARG A 1 187 ? 12.030 1.032 -4.059 1.00 88.06 187 ARG A N 1
ATOM 1456 C CA . ARG A 1 187 ? 10.960 0.015 -4.148 1.00 88.06 187 ARG A CA 1
ATOM 1457 C C . ARG A 1 187 ? 10.711 -0.721 -2.822 1.00 88.06 187 ARG A C 1
ATOM 1459 O O . ARG A 1 187 ? 9.781 -1.517 -2.753 1.00 88.06 187 ARG A O 1
ATOM 1466 N N . GLY A 1 188 ? 11.503 -0.465 -1.782 1.00 91.94 188 GLY A N 1
ATOM 1467 C CA . GLY A 1 188 ? 11.475 -1.222 -0.534 1.00 91.94 188 GLY A CA 1
ATOM 1468 C C . GLY A 1 188 ? 12.179 -2.577 -0.629 1.00 91.94 188 GLY A C 1
ATOM 1469 O O . GLY A 1 188 ? 13.098 -2.767 -1.428 1.00 91.94 188 GLY A O 1
ATOM 1470 N N . THR A 1 189 ? 11.760 -3.520 0.210 1.00 93.38 189 THR A N 1
ATOM 1471 C CA . THR A 1 189 ? 12.457 -4.796 0.408 1.00 93.38 189 THR A CA 1
ATOM 1472 C C . THR A 1 189 ? 11.913 -5.864 -0.529 1.00 93.38 189 THR A C 1
ATOM 1474 O O . THR A 1 189 ? 10.704 -6.101 -0.585 1.00 93.38 189 THR A O 1
ATOM 1477 N N . GLU A 1 190 ? 12.812 -6.516 -1.267 1.00 95.25 190 GLU A N 1
ATOM 1478 C CA . GLU A 1 190 ? 12.451 -7.595 -2.185 1.00 95.25 190 GLU A CA 1
ATOM 1479 C C . GLU A 1 190 ? 12.071 -8.868 -1.423 1.00 95.25 190 GLU A C 1
ATOM 1481 O O . GLU A 1 190 ? 12.710 -9.252 -0.440 1.00 95.25 190 GLU A O 1
ATOM 1486 N N . PHE A 1 191 ? 11.036 -9.543 -1.908 1.00 95.12 191 PHE A N 1
ATOM 1487 C CA . PHE A 1 191 ? 10.601 -10.831 -1.398 1.00 95.12 191 PHE A CA 1
ATOM 1488 C C . PHE A 1 191 ? 10.201 -11.763 -2.540 1.00 95.12 191 PHE A C 1
ATOM 1490 O O . PHE A 1 191 ? 9.879 -11.346 -3.656 1.00 95.12 191 PHE A O 1
ATOM 1497 N N . GLU A 1 192 ? 10.155 -13.048 -2.230 1.00 95.38 192 GLU A N 1
ATOM 1498 C CA . GLU A 1 192 ? 9.661 -14.085 -3.121 1.00 95.38 192 GLU A CA 1
ATOM 1499 C C . GLU A 1 192 ? 8.536 -14.886 -2.461 1.00 95.38 192 GLU A C 1
ATOM 1501 O O . GLU A 1 192 ? 8.382 -14.916 -1.239 1.00 95.38 192 GLU A O 1
ATOM 1506 N N . ILE A 1 193 ? 7.722 -15.529 -3.296 1.00 94.19 193 ILE A N 1
ATOM 1507 C CA . ILE A 1 193 ? 6.632 -16.399 -2.857 1.00 94.19 193 ILE A CA 1
ATOM 1508 C C . ILE A 1 193 ? 6.999 -17.813 -3.295 1.00 94.19 193 ILE A C 1
ATOM 1510 O O . ILE A 1 193 ? 7.029 -18.107 -4.490 1.00 94.19 193 ILE A O 1
ATOM 1514 N N . LYS A 1 194 ? 7.295 -18.671 -2.323 1.00 93.50 194 LYS A N 1
ATOM 1515 C CA . LYS A 1 194 ? 7.584 -20.096 -2.493 1.00 93.50 194 LYS A CA 1
ATOM 1516 C C . LYS A 1 194 ? 6.337 -20.924 -2.186 1.00 93.50 194 LYS A C 1
ATOM 1518 O O . LYS A 1 194 ? 5.363 -20.425 -1.628 1.00 93.50 194 LYS A O 1
ATOM 1523 N N . LYS A 1 195 ? 6.393 -22.228 -2.476 1.00 94.88 195 LYS A N 1
ATOM 1524 C CA . LYS A 1 195 ? 5.353 -23.185 -2.046 1.00 94.88 195 LYS A CA 1
ATOM 1525 C C . LYS A 1 195 ? 5.149 -23.185 -0.523 1.00 94.88 195 LYS A C 1
ATOM 1527 O O . LYS A 1 195 ? 4.046 -23.440 -0.064 1.00 94.88 195 LYS A O 1
ATOM 1532 N N . SER A 1 196 ? 6.195 -22.863 0.240 1.00 94.75 196 SER A N 1
ATOM 1533 C CA . SER A 1 196 ? 6.165 -22.730 1.700 1.00 94.75 196 SER A CA 1
ATOM 1534 C C . SER A 1 196 ? 5.674 -21.362 2.199 1.00 94.75 196 SER A C 1
ATOM 1536 O O . SER A 1 196 ? 5.637 -21.148 3.406 1.00 94.75 196 SER A O 1
ATOM 1538 N N . GLY A 1 197 ? 5.327 -20.427 1.306 1.00 94.31 197 GLY A N 1
ATOM 1539 C CA . GLY A 1 197 ? 4.894 -19.072 1.655 1.00 94.31 197 GLY A CA 1
ATOM 1540 C C . GLY A 1 197 ? 5.920 -17.986 1.313 1.00 94.31 197 GLY A C 1
ATOM 1541 O O . GLY A 1 197 ? 6.662 -18.093 0.336 1.00 94.31 197 GLY A O 1
ATOM 1542 N N . LEU A 1 198 ? 5.920 -16.902 2.090 1.00 93.44 198 LEU A N 1
ATOM 1543 C CA . LEU A 1 198 ? 6.770 -15.727 1.876 1.00 93.44 198 LEU A CA 1
ATOM 1544 C C . LEU A 1 198 ? 8.225 -16.005 2.291 1.00 93.44 198 LEU A C 1
ATOM 1546 O O . LEU A 1 198 ? 8.464 -16.539 3.370 1.00 93.44 198 LEU A O 1
ATOM 1550 N N . SER A 1 199 ? 9.193 -15.602 1.467 1.00 92.56 199 SER A N 1
ATOM 1551 C CA . SER A 1 199 ? 10.628 -15.697 1.772 1.00 92.56 199 SER A CA 1
ATOM 1552 C C . SER A 1 199 ? 11.342 -14.398 1.401 1.00 92.56 199 SER A C 1
ATOM 1554 O O . SER A 1 199 ? 10.993 -13.736 0.424 1.00 92.56 199 SER A O 1
ATOM 1556 N N . HIS A 1 200 ? 12.361 -14.035 2.176 1.00 91.06 200 HIS A N 1
ATOM 1557 C CA . HIS A 1 200 ? 13.295 -12.971 1.811 1.00 91.06 200 HIS A CA 1
ATOM 1558 C C . HIS A 1 200 ? 14.202 -13.442 0.663 1.00 91.06 200 HIS A C 1
ATOM 1560 O O . HIS A 1 200 ? 14.574 -14.617 0.617 1.00 91.06 200 HIS A O 1
ATOM 1566 N N . VAL A 1 201 ? 14.579 -12.530 -0.236 1.00 90.12 201 VAL A N 1
ATOM 1567 C CA . VAL A 1 201 ? 15.552 -12.807 -1.303 1.00 90.12 201 VAL A CA 1
ATOM 1568 C C . VAL A 1 201 ? 16.958 -12.550 -0.763 1.00 90.12 201 VAL A C 1
ATOM 1570 O O . VAL A 1 201 ? 17.394 -11.405 -0.657 1.00 90.12 201 VAL A O 1
ATOM 1573 N N . SER A 1 202 ? 17.683 -13.604 -0.387 1.00 76.69 202 SER A N 1
ATOM 1574 C CA . SER A 1 202 ? 19.099 -13.480 -0.027 1.00 76.69 202 SER A CA 1
ATOM 1575 C C . SER A 1 202 ? 19.894 -12.976 -1.231 1.00 76.69 202 SER A C 1
ATOM 1577 O O . SER A 1 202 ? 19.842 -13.581 -2.300 1.00 76.69 202 SER A O 1
ATOM 1579 N N . LYS A 1 203 ? 20.656 -11.888 -1.065 1.00 65.19 203 LYS A N 1
ATOM 1580 C CA . LYS A 1 203 ? 21.699 -11.537 -2.032 1.00 65.19 203 LYS A CA 1
ATOM 1581 C C . LYS A 1 203 ? 22.790 -12.600 -1.914 1.00 65.19 203 LYS A C 1
ATOM 1583 O O . LYS A 1 203 ? 23.619 -12.514 -1.013 1.00 65.19 203 LYS A O 1
ATOM 1588 N N . GLU A 1 204 ? 22.774 -13.618 -2.769 1.00 54.66 204 GLU A N 1
ATOM 1589 C CA . GLU A 1 204 ? 23.989 -14.401 -2.988 1.00 54.66 204 GLU A CA 1
ATOM 1590 C C . GLU A 1 204 ? 25.074 -13.425 -3.449 1.00 54.66 204 GLU A C 1
ATOM 1592 O O . GLU A 1 204 ? 24.850 -12.622 -4.358 1.00 54.66 204 GLU A O 1
ATOM 1597 N N . GLN A 1 205 ? 26.223 -13.440 -2.767 1.00 39.34 205 GLN A N 1
ATOM 1598 C CA . GLN A 1 205 ? 27.421 -12.768 -3.251 1.00 39.34 205 GLN A CA 1
ATOM 1599 C C . GLN A 1 205 ? 27.701 -13.336 -4.641 1.00 39.34 205 GLN A C 1
ATOM 1601 O O . GLN A 1 205 ? 28.156 -14.472 -4.763 1.00 39.34 205 GLN A O 1
ATOM 1606 N N . THR A 1 206 ? 27.415 -12.563 -5.687 1.00 37.44 206 THR A N 1
ATOM 1607 C CA . THR A 1 206 ? 28.043 -12.757 -6.991 1.00 37.44 206 THR A CA 1
ATOM 1608 C C . THR A 1 206 ? 29.540 -12.706 -6.742 1.00 37.44 206 THR A C 1
ATOM 1610 O O . THR A 1 206 ? 30.104 -11.635 -6.511 1.00 37.44 206 THR A O 1
ATOM 1613 N N . LYS A 1 207 ? 30.147 -13.890 -6.660 1.00 34.12 207 LYS A N 1
ATOM 1614 C CA . LYS A 1 207 ? 31.588 -14.054 -6.561 1.00 34.12 207 LYS A CA 1
ATOM 1615 C C . LYS A 1 207 ? 32.182 -13.469 -7.855 1.00 34.12 207 LYS A C 1
ATOM 1617 O O . LYS A 1 207 ? 31.615 -13.756 -8.912 1.00 34.12 207 LYS A O 1
ATOM 1622 N N . PRO A 1 208 ? 33.209 -12.608 -7.761 1.00 42.47 208 PRO A N 1
ATOM 1623 C CA . PRO A 1 208 ? 33.868 -12.035 -8.932 1.00 42.47 208 PRO A CA 1
ATOM 1624 C C . PRO A 1 208 ? 34.482 -13.116 -9.825 1.00 42.47 208 PRO A C 1
ATOM 1626 O O . PRO A 1 208 ? 34.844 -14.192 -9.288 1.00 42.47 208 PRO A O 1
#